Protein AF-A0AAE8VXZ9-F1 (afdb_monomer_lite)

Foldseek 3Di:
DDVVLVVLCVLQVHDSVLLVVLLVVLVVVLVVCCVVPPVVDDPVRSCVVCPVQPNSVLSSSLSSCVVVVNNLLSQLSVLLSVLLVDQQDQDVQQFQEDPVCSPPRLQSSLVSLCVSSVWGTFHDPVPDTPDFTKHKDADDPVDPQKIKIAFGPCQQVADHCLGHLCSSVSSLVSSVWDWDDDPDPHSMIMTGHNVRDPPVPVD

pLDDT: mean 87.82, std 10.98, range [36.72, 97.88]

Radius of gyration: 18.14 Å; chains: 1; bounding box: 52×33×45 Å

Sequence (203 aa):
MTRAIELLAEELDLDPSYIAHAYRISRAAFAADHRRRFPHVSMDAYVRITSANRFAETCVAATAMRLAGRPNDSAVLLNIQRAMTTAPEPLPGAVGALPEDAQHPLVRNAVHILRAAGLPPLQMNGIAVTHYGFQVVPALPELPGCVFVGPDPDADTRTGFAGGRWGCARVLQWAGWLIAPQDVENDVIGAIHPDYVPEVFNR

Structure (mmCIF, N/CA/C/O backbone):
data_AF-A0AAE8VXZ9-F1
#
_entry.id   AF-A0AAE8VXZ9-F1
#
loop_
_atom_site.group_PDB
_atom_site.id
_atom_site.type_symbol
_atom_site.label_atom_id
_atom_site.label_alt_id
_atom_site.label_comp_id
_atom_site.label_asym_id
_atom_site.label_entity_id
_atom_site.label_seq_id
_atom_site.pdbx_PDB_ins_code
_atom_site.Cartn_x
_atom_site.Cartn_y
_atom_site.Cartn_z
_atom_site.occupancy
_atom_site.B_iso_or_equiv
_atom_site.auth_seq_id
_atom_site.auth_comp_id
_atom_site.auth_asym_id
_atom_site.auth_atom_id
_atom_site.pdbx_PDB_model_num
ATOM 1 N N . MET A 1 1 ? 12.108 -17.452 -16.569 1.00 55.38 1 MET A N 1
ATOM 2 C CA . MET A 1 1 ? 11.394 -16.293 -15.993 1.00 55.38 1 MET A CA 1
ATOM 3 C C . MET A 1 1 ? 11.824 -16.197 -14.535 1.00 55.38 1 MET A C 1
ATOM 5 O O . MET A 1 1 ? 12.056 -17.242 -13.945 1.00 55.38 1 MET A O 1
ATOM 9 N N . THR A 1 2 ? 12.108 -15.012 -13.993 1.00 83.44 2 THR A N 1
ATOM 10 C CA . THR A 1 2 ? 12.673 -14.877 -12.633 1.00 83.44 2 THR A CA 1
ATOM 11 C C . THR A 1 2 ? 11.557 -14.988 -11.590 1.00 83.44 2 THR A C 1
ATOM 13 O O . THR A 1 2 ? 10.541 -14.326 -11.764 1.00 83.44 2 THR A O 1
ATOM 16 N N . ARG A 1 3 ? 11.753 -15.728 -10.487 1.00 88.50 3 ARG A N 1
ATOM 17 C CA . ARG A 1 3 ? 10.762 -15.885 -9.394 1.00 88.50 3 ARG A CA 1
ATOM 18 C C . ARG A 1 3 ? 10.174 -14.556 -8.893 1.00 88.50 3 ARG A C 1
ATOM 20 O O . ARG A 1 3 ? 8.998 -14.491 -8.576 1.00 88.50 3 ARG A O 1
ATOM 27 N N . ALA A 1 4 ? 10.965 -13.481 -8.889 1.00 87.12 4 ALA A N 1
ATOM 28 C CA . ALA A 1 4 ? 10.503 -12.141 -8.515 1.00 87.12 4 ALA A CA 1
ATOM 29 C C . ALA A 1 4 ? 9.422 -11.561 -9.453 1.00 87.12 4 ALA A C 1
ATOM 31 O O . ALA A 1 4 ? 8.548 -10.831 -9.003 1.00 87.12 4 ALA A O 1
ATOM 32 N N . ILE A 1 5 ? 9.467 -11.882 -10.753 1.00 92.44 5 ILE A N 1
ATOM 33 C CA . ILE A 1 5 ? 8.442 -11.458 -11.723 1.00 92.44 5 ILE A CA 1
ATOM 34 C C . ILE A 1 5 ? 7.130 -12.187 -11.439 1.00 92.44 5 ILE A C 1
ATOM 36 O O . ILE A 1 5 ? 6.076 -11.568 -11.499 1.00 92.44 5 ILE A O 1
ATOM 40 N N . GLU A 1 6 ? 7.207 -13.483 -11.133 1.00 93.44 6 GLU A N 1
ATOM 41 C CA . GLU A 1 6 ? 6.040 -14.305 -10.797 1.00 93.44 6 GLU A CA 1
ATOM 42 C C . GLU A 1 6 ? 5.392 -13.833 -9.496 1.00 93.44 6 GLU A C 1
ATOM 44 O O . GLU A 1 6 ? 4.198 -13.576 -9.486 1.00 93.44 6 GLU A O 1
ATOM 49 N N . LEU A 1 7 ? 6.183 -13.607 -8.444 1.00 91.50 7 LEU A N 1
ATOM 50 C CA . LEU A 1 7 ? 5.686 -13.094 -7.164 1.00 91.50 7 LEU A CA 1
ATOM 51 C C . LEU A 1 7 ? 4.978 -11.742 -7.310 1.00 91.50 7 LEU A C 1
ATOM 53 O O . LEU A 1 7 ? 3.878 -11.562 -6.799 1.00 91.50 7 LEU A O 1
ATOM 57 N N . LEU A 1 8 ? 5.578 -10.804 -8.048 1.00 92.31 8 LEU A N 1
ATOM 58 C CA . LEU A 1 8 ? 4.969 -9.491 -8.256 1.00 92.31 8 LEU A CA 1
ATOM 59 C C . LEU A 1 8 ? 3.722 -9.566 -9.155 1.00 92.31 8 LEU A C 1
ATOM 61 O O . LEU A 1 8 ? 2.800 -8.770 -9.007 1.00 92.31 8 LEU A O 1
ATOM 65 N N . ALA A 1 9 ? 3.684 -10.511 -10.096 1.00 94.19 9 ALA A N 1
ATOM 66 C CA . ALA A 1 9 ? 2.508 -10.772 -10.921 1.00 94.19 9 ALA A CA 1
ATOM 67 C C . ALA A 1 9 ? 1.354 -11.355 -10.088 1.00 94.19 9 ALA A C 1
ATOM 69 O O . ALA A 1 9 ? 0.222 -10.896 -10.227 1.00 94.19 9 ALA A O 1
ATOM 70 N N . GLU A 1 10 ? 1.656 -12.307 -9.198 1.00 92.75 10 GLU A N 1
ATOM 71 C CA . GLU A 1 10 ? 0.718 -12.895 -8.234 1.00 92.75 10 GLU A CA 1
ATOM 72 C C . GLU A 1 10 ? 0.148 -11.818 -7.292 1.00 92.75 10 GLU A C 1
ATOM 74 O O . GLU A 1 10 ? -1.068 -11.710 -7.151 1.00 92.75 10 GLU A O 1
ATOM 79 N N . GLU A 1 11 ? 0.999 -10.971 -6.702 1.00 90.81 11 GLU A N 1
ATOM 80 C CA . GLU A 1 11 ? 0.582 -9.905 -5.775 1.00 90.81 11 GLU A CA 1
ATOM 81 C C . GLU A 1 11 ? -0.340 -8.864 -6.434 1.00 90.81 11 GLU A C 1
ATOM 83 O O . GLU A 1 11 ? -1.265 -8.343 -5.808 1.00 90.81 11 GLU A O 1
ATOM 88 N N . LEU A 1 12 ? -0.104 -8.561 -7.712 1.00 92.62 12 LEU A N 1
ATOM 89 C CA . LEU A 1 12 ? -0.841 -7.538 -8.456 1.00 92.62 12 LEU A CA 1
ATOM 90 C C . LEU A 1 12 ? -2.033 -8.080 -9.255 1.00 92.62 12 LEU A C 1
ATOM 92 O O . LEU A 1 12 ? -2.790 -7.279 -9.819 1.00 92.62 12 LEU A O 1
ATOM 96 N N . ASP A 1 13 ? -2.204 -9.403 -9.300 1.00 93.00 13 ASP A N 1
ATOM 97 C CA . ASP A 1 13 ? -3.157 -10.096 -10.171 1.00 93.00 13 ASP A CA 1
ATOM 98 C C . ASP A 1 13 ? -2.996 -9.652 -11.637 1.00 93.00 13 ASP A C 1
ATOM 100 O O . ASP A 1 13 ? -3.875 -9.039 -12.252 1.00 93.00 13 ASP A O 1
ATOM 104 N N . LEU A 1 14 ? -1.789 -9.854 -12.171 1.00 95.06 14 LEU A N 1
ATOM 105 C CA . LEU A 1 14 ? -1.408 -9.491 -13.536 1.00 95.06 14 LEU A CA 1
ATOM 106 C C . LEU A 1 14 ? -0.735 -10.660 -14.254 1.00 95.06 14 LEU A C 1
ATOM 108 O O . LEU A 1 14 ? -0.093 -11.506 -13.642 1.00 95.06 14 LEU A O 1
ATOM 112 N N . ASP A 1 15 ? -0.791 -10.651 -15.587 1.00 96.25 15 ASP A N 1
ATOM 113 C CA . ASP A 1 15 ? 0.045 -11.544 -16.387 1.00 96.25 15 ASP A CA 1
ATOM 114 C C . ASP A 1 15 ? 1.543 -11.188 -16.196 1.00 96.25 15 ASP A C 1
ATOM 116 O O . ASP A 1 15 ? 1.921 -10.012 -16.339 1.00 96.25 15 ASP A O 1
ATOM 120 N N . PRO A 1 16 ? 2.429 -12.169 -15.919 1.00 96.75 16 PRO A N 1
ATOM 121 C CA . PRO A 1 16 ? 3.866 -11.944 -15.742 1.00 96.75 16 PRO A CA 1
ATOM 122 C C . PRO A 1 16 ? 4.552 -11.204 -16.900 1.00 96.75 16 PRO A C 1
ATOM 124 O O . PRO A 1 16 ? 5.569 -10.530 -16.700 1.00 96.75 16 PRO A O 1
ATOM 127 N N . SER A 1 17 ? 4.013 -11.286 -18.119 1.00 96.94 17 SER A N 1
ATOM 128 C CA . SER A 1 17 ? 4.525 -10.564 -19.286 1.00 96.94 17 SER A CA 1
ATOM 129 C C . SER A 1 17 ? 4.431 -9.043 -19.128 1.00 96.94 17 SER A C 1
ATOM 131 O O . SER A 1 17 ? 5.355 -8.338 -19.552 1.00 96.94 17 SER A O 1
ATOM 133 N N . TYR A 1 18 ? 3.397 -8.524 -18.452 1.00 97.75 18 TYR A N 1
ATOM 134 C CA . TYR A 1 18 ? 3.280 -7.096 -18.146 1.00 97.75 18 TYR A CA 1
ATOM 135 C C . TYR A 1 18 ? 4.362 -6.648 -17.171 1.00 97.75 18 TYR A C 1
ATOM 137 O O . TYR A 1 18 ? 4.993 -5.614 -17.397 1.00 97.75 18 TYR A O 1
ATOM 145 N N . ILE A 1 19 ? 4.642 -7.454 -16.144 1.00 97.06 19 ILE A N 1
ATOM 146 C CA . ILE A 1 19 ? 5.719 -7.196 -15.182 1.00 97.06 19 ILE A CA 1
ATOM 147 C C . ILE A 1 19 ? 7.081 -7.214 -15.886 1.00 97.06 19 ILE A C 1
ATOM 149 O O . ILE A 1 19 ? 7.879 -6.287 -15.735 1.00 97.06 19 ILE A O 1
ATOM 153 N N . ALA A 1 20 ? 7.343 -8.222 -16.721 1.00 96.06 20 ALA A N 1
ATOM 154 C CA . ALA A 1 20 ? 8.592 -8.333 -17.472 1.00 96.06 20 ALA A CA 1
ATOM 155 C C . ALA A 1 20 ? 8.795 -7.161 -18.450 1.00 96.06 20 ALA A C 1
ATOM 157 O O . ALA A 1 20 ? 9.920 -6.685 -18.649 1.00 96.06 20 ALA A O 1
ATOM 158 N N . HIS A 1 21 ? 7.722 -6.679 -19.081 1.00 96.75 21 HIS A N 1
ATOM 159 C CA . HIS A 1 21 ? 7.780 -5.513 -19.957 1.00 96.75 21 HIS A CA 1
ATOM 160 C C . HIS A 1 21 ? 7.998 -4.221 -19.160 1.00 96.75 21 HIS A C 1
ATOM 162 O O . HIS A 1 21 ? 8.912 -3.458 -19.481 1.00 96.75 21 HIS A O 1
ATOM 168 N N . ALA A 1 22 ? 7.242 -4.016 -18.084 1.00 96.56 22 ALA A N 1
ATOM 169 C CA . ALA A 1 22 ? 7.392 -2.877 -17.189 1.00 96.56 22 ALA A CA 1
ATOM 170 C C . ALA A 1 22 ? 8.803 -2.788 -16.604 1.00 96.56 22 ALA A C 1
ATOM 172 O O . ALA A 1 22 ? 9.411 -1.723 -16.639 1.00 96.56 22 ALA A O 1
ATOM 173 N N . TYR A 1 23 ? 9.376 -3.910 -16.163 1.00 94.88 23 TYR A N 1
ATOM 174 C CA . TYR A 1 23 ? 10.747 -3.961 -15.663 1.00 94.88 23 TYR A CA 1
ATOM 175 C C . TYR A 1 23 ? 11.760 -3.453 -16.696 1.00 94.88 23 TYR A C 1
ATOM 177 O O . TYR A 1 23 ? 12.633 -2.653 -16.361 1.00 94.88 23 TYR A O 1
ATOM 185 N N . ARG A 1 24 ? 11.636 -3.859 -17.968 1.00 94.38 24 ARG A N 1
ATOM 186 C CA . ARG A 1 24 ? 12.522 -3.377 -19.043 1.00 94.38 24 ARG A CA 1
ATOM 187 C C . ARG A 1 24 ? 12.395 -1.868 -19.253 1.00 94.38 24 ARG A C 1
ATOM 189 O O . ARG A 1 24 ? 13.418 -1.196 -19.381 1.00 94.38 24 ARG A O 1
ATOM 196 N N . ILE A 1 25 ? 11.168 -1.346 -19.254 1.00 95.38 25 ILE A N 1
ATOM 197 C CA . ILE A 1 25 ? 10.892 0.090 -19.403 1.00 95.38 25 ILE A CA 1
ATOM 198 C C . ILE A 1 25 ? 11.476 0.868 -18.219 1.00 95.38 25 ILE A C 1
ATOM 200 O O . ILE A 1 25 ? 12.277 1.783 -18.420 1.00 95.38 25 ILE A O 1
ATOM 204 N N . SER A 1 26 ? 11.141 0.474 -16.989 1.00 92.56 26 SER A N 1
ATOM 205 C CA . SER A 1 26 ? 11.604 1.142 -15.771 1.00 92.56 26 SER A CA 1
ATOM 206 C C . SER A 1 26 ? 13.122 1.081 -15.638 1.00 92.56 26 SER A C 1
ATOM 208 O O . SER A 1 26 ? 13.745 2.088 -15.321 1.00 92.56 26 SER A O 1
ATOM 210 N N . ARG A 1 27 ? 13.756 -0.050 -15.973 1.00 91.12 27 ARG A N 1
ATOM 211 C CA . ARG A 1 27 ? 15.221 -0.176 -15.982 1.00 91.12 27 ARG A CA 1
ATOM 212 C C . ARG A 1 27 ? 15.877 0.804 -16.955 1.00 91.12 27 ARG A C 1
ATOM 214 O O . ARG A 1 27 ? 16.879 1.425 -16.603 1.00 91.12 27 ARG A O 1
ATOM 221 N N . ALA A 1 28 ? 15.337 0.954 -18.165 1.00 92.19 28 ALA A N 1
ATOM 222 C CA . ALA A 1 28 ? 15.856 1.914 -19.138 1.00 92.19 28 ALA A CA 1
ATOM 223 C C . ALA A 1 28 ? 15.680 3.364 -18.654 1.00 92.19 28 ALA A C 1
ATOM 225 O O . ALA A 1 28 ? 16.610 4.165 -18.773 1.00 92.19 28 ALA A O 1
ATOM 226 N N . ALA A 1 29 ? 14.527 3.679 -18.055 1.00 90.44 29 ALA A N 1
ATOM 227 C CA . ALA A 1 29 ? 14.244 4.990 -17.478 1.00 90.44 29 ALA A CA 1
ATOM 228 C C . ALA A 1 29 ? 15.186 5.320 -16.308 1.00 90.44 29 ALA A C 1
ATOM 230 O O . ALA A 1 29 ? 15.795 6.388 -16.303 1.00 90.44 29 ALA A O 1
ATOM 231 N N . PHE A 1 30 ? 15.393 4.386 -15.377 1.00 90.00 30 PHE A N 1
ATOM 232 C CA . PHE A 1 30 ? 16.334 4.535 -14.265 1.00 90.00 30 PHE A CA 1
ATOM 233 C C . PHE A 1 30 ? 17.774 4.719 -14.744 1.00 90.00 30 PHE A C 1
ATOM 235 O O . PHE A 1 30 ? 18.476 5.603 -14.262 1.00 90.00 30 PHE A O 1
ATOM 242 N N . ALA A 1 31 ? 18.209 3.961 -15.754 1.00 88.69 31 ALA A N 1
ATOM 243 C CA . ALA A 1 31 ? 19.539 4.133 -16.331 1.00 88.69 31 ALA A CA 1
ATOM 244 C C . ALA A 1 31 ? 19.723 5.494 -17.029 1.00 88.69 31 ALA A C 1
ATOM 246 O O . ALA A 1 31 ? 20.847 5.991 -17.124 1.00 88.69 31 ALA A O 1
ATOM 247 N N . ALA A 1 32 ? 18.653 6.082 -17.570 1.00 90.62 32 ALA A N 1
ATOM 248 C CA . ALA A 1 32 ? 18.683 7.419 -18.156 1.00 90.62 32 ALA A CA 1
ATOM 249 C C . ALA A 1 32 ? 18.673 8.519 -17.078 1.00 90.62 32 ALA A C 1
ATOM 251 O O . ALA A 1 32 ? 19.453 9.466 -17.174 1.00 90.62 32 ALA A O 1
ATOM 252 N N . ASP A 1 33 ? 17.842 8.378 -16.040 1.00 88.81 33 ASP A N 1
ATOM 253 C CA . ASP A 1 33 ? 17.779 9.306 -14.902 1.00 88.81 33 ASP A CA 1
ATOM 254 C C . ASP A 1 33 ? 19.109 9.350 -14.141 1.00 88.81 33 ASP A C 1
ATOM 256 O O . ASP A 1 33 ? 19.657 10.432 -13.924 1.00 88.81 33 ASP A O 1
ATOM 260 N N . HIS A 1 34 ? 19.689 8.180 -13.854 1.00 91.06 34 HIS A N 1
ATOM 261 C CA . HIS A 1 34 ? 21.014 8.039 -13.251 1.00 91.06 34 HIS A CA 1
ATOM 262 C C . HIS A 1 34 ? 22.081 8.818 -14.026 1.00 91.06 34 HIS A C 1
ATOM 264 O O . HIS A 1 34 ? 22.732 9.699 -13.465 1.00 91.06 34 HIS A O 1
ATOM 270 N N . ARG A 1 35 ? 22.197 8.573 -15.339 1.00 90.44 35 ARG A N 1
ATOM 271 C CA . ARG A 1 35 ? 23.167 9.263 -16.206 1.00 90.44 35 ARG A CA 1
ATOM 272 C C . ARG A 1 35 ? 22.966 10.776 -16.244 1.00 90.44 35 ARG A C 1
ATOM 274 O O . ARG A 1 35 ? 23.939 11.512 -16.376 1.00 90.44 35 ARG A O 1
ATOM 281 N N . ARG A 1 36 ? 21.721 11.246 -16.145 1.00 92.06 36 ARG A N 1
ATOM 282 C CA . ARG A 1 36 ? 21.384 12.672 -16.236 1.00 92.06 36 ARG A CA 1
ATOM 283 C C . ARG A 1 36 ? 21.576 13.420 -14.917 1.00 92.06 36 ARG A C 1
ATOM 285 O O . ARG A 1 36 ? 21.987 14.575 -14.945 1.00 92.06 36 ARG A O 1
ATOM 292 N N . ARG A 1 37 ? 21.217 12.815 -13.783 1.00 89.62 37 ARG A N 1
ATOM 293 C CA . ARG A 1 37 ? 21.085 13.517 -12.491 1.00 89.62 37 ARG A CA 1
ATOM 294 C C . ARG A 1 37 ? 22.088 13.065 -11.442 1.00 89.62 37 ARG A C 1
ATOM 296 O O . ARG A 1 37 ? 22.455 13.859 -10.583 1.00 89.62 37 ARG A O 1
ATOM 303 N N . PHE A 1 38 ? 22.554 11.824 -11.529 1.00 89.50 38 PHE A N 1
ATOM 304 C CA . PHE A 1 38 ? 23.460 11.221 -10.554 1.00 89.50 38 PHE A CA 1
ATOM 305 C C . PHE A 1 38 ? 24.676 10.553 -11.222 1.00 89.50 38 PHE A C 1
ATOM 307 O O . PHE A 1 38 ? 25.045 9.448 -10.823 1.00 89.50 38 PHE A O 1
ATOM 314 N N . PRO A 1 39 ? 25.348 11.196 -12.207 1.00 89.69 39 PRO A N 1
ATOM 315 C CA . PRO A 1 39 ? 26.428 10.555 -12.965 1.00 89.69 39 PRO A CA 1
ATOM 316 C C . PRO A 1 39 ? 27.644 10.182 -12.103 1.00 89.69 39 PRO A C 1
ATOM 318 O O . PRO A 1 39 ? 28.456 9.358 -12.507 1.00 89.69 39 PRO A O 1
ATOM 321 N N . HIS A 1 40 ? 27.770 10.792 -10.923 1.00 90.62 40 HIS A N 1
ATOM 322 C CA . HIS A 1 40 ? 28.842 10.562 -9.956 1.00 90.62 40 HIS A CA 1
ATOM 323 C C . HIS A 1 40 ? 28.572 9.380 -9.008 1.00 90.62 40 HIS A C 1
ATOM 325 O O . HIS A 1 40 ? 29.477 8.939 -8.306 1.00 90.62 40 HIS A O 1
ATOM 331 N N . VAL A 1 41 ? 27.337 8.873 -8.959 1.00 89.94 41 VAL A N 1
ATOM 332 C CA . VAL A 1 41 ? 26.951 7.723 -8.130 1.00 89.94 41 VAL A CA 1
ATOM 333 C C . VAL A 1 41 ? 27.137 6.449 -8.956 1.00 89.94 41 VAL A C 1
ATOM 335 O O . VAL A 1 41 ? 26.880 6.459 -10.155 1.00 89.94 41 VAL A O 1
ATOM 338 N N . SER A 1 42 ? 27.578 5.333 -8.370 1.00 89.44 42 SER A N 1
ATOM 339 C CA . SER A 1 42 ? 27.593 4.057 -9.106 1.00 89.44 42 SER A CA 1
ATOM 340 C C . SER A 1 42 ? 26.167 3.550 -9.345 1.00 89.44 42 SER A C 1
ATOM 342 O O . SER A 1 42 ? 25.260 3.852 -8.570 1.00 89.44 42 SER A O 1
ATOM 344 N N . MET A 1 43 ? 25.949 2.740 -10.385 1.00 83.94 43 MET A N 1
ATOM 345 C CA . MET A 1 43 ? 24.617 2.169 -10.636 1.00 83.94 43 MET A CA 1
ATOM 346 C C . MET A 1 43 ? 24.111 1.362 -9.428 1.00 83.94 43 MET A C 1
ATOM 348 O O . MET A 1 43 ? 22.955 1.495 -9.049 1.00 83.94 43 MET A O 1
ATOM 352 N N . ASP A 1 44 ? 24.984 0.609 -8.754 1.00 84.44 44 ASP A N 1
ATOM 353 C CA . ASP A 1 44 ? 24.609 -0.181 -7.573 1.00 84.44 44 ASP A CA 1
ATOM 354 C C . ASP A 1 44 ? 24.224 0.687 -6.368 1.00 84.44 44 ASP A C 1
ATOM 356 O O . ASP A 1 44 ? 23.362 0.321 -5.569 1.00 84.44 44 ASP A O 1
ATOM 360 N N . ALA A 1 45 ? 24.873 1.840 -6.193 1.00 84.12 45 ALA A N 1
ATOM 361 C CA . ALA A 1 45 ? 24.489 2.798 -5.160 1.00 84.12 45 ALA A CA 1
ATOM 362 C C . ALA A 1 45 ? 23.159 3.482 -5.514 1.00 84.12 45 ALA A C 1
ATOM 364 O O . ALA A 1 45 ? 22.291 3.607 -4.654 1.00 84.12 45 ALA A O 1
ATOM 365 N N . TYR A 1 46 ? 22.954 3.837 -6.783 1.00 85.31 46 TYR A N 1
ATOM 366 C CA . TYR A 1 46 ? 21.700 4.414 -7.265 1.00 85.31 46 TYR A CA 1
ATOM 367 C C . TYR A 1 46 ? 20.521 3.441 -7.126 1.00 85.31 46 TYR A C 1
ATOM 369 O O . TYR A 1 46 ? 19.459 3.828 -6.641 1.00 85.31 46 TYR A O 1
ATOM 377 N N . VAL A 1 47 ? 20.708 2.164 -7.474 1.00 82.00 47 VAL A N 1
ATOM 378 C CA . VAL A 1 47 ? 19.695 1.116 -7.278 1.00 82.00 47 VAL A CA 1
ATOM 379 C C . VAL A 1 47 ? 19.382 0.944 -5.796 1.00 82.00 47 VAL A C 1
ATOM 381 O O . VAL A 1 47 ? 18.217 0.905 -5.437 1.00 82.00 47 VAL A O 1
ATOM 384 N N . ARG A 1 48 ? 20.378 0.924 -4.902 1.00 82.31 48 ARG A N 1
ATOM 385 C CA . ARG A 1 48 ? 20.108 0.845 -3.454 1.00 82.31 48 ARG A CA 1
ATOM 386 C C . ARG A 1 48 ? 19.289 2.027 -2.937 1.00 82.31 48 ARG A C 1
ATOM 388 O O . ARG A 1 48 ? 18.349 1.818 -2.180 1.00 82.31 48 ARG A O 1
ATOM 395 N N . ILE A 1 49 ? 19.608 3.244 -3.376 1.00 81.06 49 ILE A N 1
ATOM 396 C CA . ILE A 1 49 ? 18.863 4.454 -2.998 1.00 81.06 49 ILE A CA 1
ATOM 397 C C . ILE A 1 49 ? 17.432 4.410 -3.546 1.00 81.06 49 ILE A C 1
ATOM 399 O O . ILE A 1 49 ? 16.490 4.729 -2.832 1.00 81.06 49 ILE A O 1
ATOM 403 N N . THR A 1 50 ? 17.254 4.002 -4.803 1.00 79.94 50 THR A N 1
ATOM 404 C CA . THR A 1 50 ? 15.930 3.944 -5.447 1.00 79.94 50 THR A CA 1
ATOM 405 C C . THR A 1 50 ? 15.102 2.733 -5.026 1.00 79.94 50 THR A C 1
ATOM 407 O O . THR A 1 50 ? 13.884 2.765 -5.149 1.00 79.94 50 THR A O 1
ATOM 410 N N . SER A 1 51 ? 15.719 1.683 -4.492 1.00 77.69 51 SER A N 1
ATOM 411 C CA . SER A 1 51 ? 15.021 0.558 -3.864 1.00 77.69 51 SER A CA 1
ATOM 412 C C . SER A 1 51 ? 14.637 0.833 -2.408 1.00 77.69 51 SER A C 1
ATOM 414 O O . SER A 1 51 ? 13.835 0.085 -1.850 1.00 77.69 51 SER A O 1
ATOM 416 N N . ALA A 1 52 ? 15.158 1.901 -1.789 1.00 75.75 52 ALA A N 1
ATOM 417 C CA . ALA A 1 52 ? 14.715 2.316 -0.463 1.00 75.75 52 ALA A CA 1
ATOM 418 C C . ALA A 1 52 ? 13.207 2.608 -0.482 1.00 75.75 52 ALA A C 1
ATOM 420 O O . ALA A 1 52 ? 12.684 3.206 -1.428 1.00 75.75 52 ALA A O 1
ATOM 421 N N . ASN A 1 53 ? 12.502 2.160 0.559 1.00 74.75 53 ASN A N 1
ATOM 422 C CA . ASN A 1 53 ? 11.049 2.297 0.686 1.00 74.75 53 ASN A CA 1
ATOM 423 C C . ASN A 1 53 ? 10.268 1.751 -0.522 1.00 74.75 53 ASN A C 1
ATOM 425 O O . ASN A 1 53 ? 9.209 2.283 -0.835 1.00 74.75 53 ASN A O 1
ATOM 429 N N . ARG A 1 54 ? 10.794 0.733 -1.223 1.00 85.69 54 ARG A N 1
ATOM 430 C CA . ARG A 1 54 ? 10.135 0.056 -2.358 1.00 85.69 54 ARG A CA 1
ATOM 431 C C . ARG A 1 54 ? 9.868 0.942 -3.586 1.00 85.69 54 ARG A C 1
ATOM 433 O O . ARG A 1 54 ? 9.100 0.560 -4.465 1.00 85.69 54 ARG A O 1
ATOM 440 N N . PHE A 1 55 ? 10.532 2.093 -3.729 1.00 89.25 55 PHE A N 1
ATOM 441 C CA . PHE A 1 55 ? 10.237 3.025 -4.828 1.00 89.25 55 PHE A CA 1
ATOM 442 C C . PHE A 1 55 ? 10.457 2.416 -6.227 1.00 89.25 55 PHE A C 1
ATOM 444 O O . PHE A 1 55 ? 9.588 2.527 -7.095 1.00 89.25 55 PHE A O 1
ATOM 451 N N . ALA A 1 56 ? 11.578 1.723 -6.450 1.00 89.44 56 ALA A N 1
ATOM 452 C CA . ALA A 1 56 ? 11.862 1.059 -7.722 1.00 89.44 56 ALA A CA 1
ATOM 453 C C . ALA A 1 56 ? 10.813 -0.011 -8.074 1.00 89.44 56 ALA A C 1
ATOM 455 O O . ALA A 1 56 ? 10.377 -0.096 -9.226 1.00 89.44 56 ALA A O 1
ATOM 456 N N . GLU A 1 57 ? 10.383 -0.786 -7.079 1.00 92.06 57 GLU A N 1
ATOM 457 C CA . GLU A 1 57 ? 9.332 -1.796 -7.205 1.00 92.06 57 GLU A CA 1
ATOM 458 C C . GLU A 1 57 ? 7.986 -1.152 -7.560 1.00 92.06 57 GLU A C 1
ATOM 460 O O . GLU A 1 57 ? 7.371 -1.534 -8.557 1.00 92.06 57 GLU A O 1
ATOM 465 N N . THR A 1 58 ? 7.594 -0.085 -6.853 1.00 94.75 58 THR A N 1
ATOM 466 C CA . THR A 1 58 ? 6.397 0.706 -7.170 1.00 94.75 58 THR A CA 1
ATOM 467 C C . THR A 1 58 ? 6.423 1.235 -8.600 1.00 94.75 58 THR A C 1
ATOM 469 O O . THR A 1 58 ? 5.408 1.178 -9.295 1.00 94.75 58 THR A O 1
ATOM 472 N N . CYS A 1 59 ? 7.560 1.726 -9.100 1.00 94.31 59 CYS A N 1
ATOM 473 C CA . CYS A 1 59 ? 7.654 2.189 -10.485 1.00 94.31 59 CYS A CA 1
ATOM 474 C C . CYS A 1 59 ? 7.423 1.065 -11.505 1.00 94.31 59 CYS A C 1
ATOM 476 O O . CYS A 1 59 ? 6.792 1.302 -12.540 1.00 94.31 59 CYS A O 1
ATOM 478 N N . VAL A 1 60 ? 7.932 -0.142 -11.244 1.00 96.25 60 VAL A N 1
ATOM 479 C CA . VAL A 1 60 ? 7.678 -1.320 -12.090 1.00 96.25 60 VAL A CA 1
ATOM 480 C C . VAL A 1 60 ? 6.201 -1.702 -12.026 1.00 96.25 60 VAL A C 1
ATOM 482 O O . VAL A 1 60 ? 5.557 -1.786 -13.070 1.00 96.25 60 VAL A O 1
ATOM 485 N N . ALA A 1 61 ? 5.640 -1.843 -10.829 1.00 96.69 61 ALA A N 1
ATOM 486 C CA . ALA A 1 61 ? 4.247 -2.224 -10.615 1.00 96.69 61 ALA A CA 1
ATOM 487 C C . ALA A 1 61 ? 3.255 -1.229 -11.235 1.00 96.69 61 ALA A C 1
ATOM 489 O O . ALA A 1 61 ? 2.367 -1.613 -11.995 1.00 96.69 61 ALA A O 1
ATOM 490 N N . ALA A 1 62 ? 3.453 0.071 -11.005 1.00 97.06 62 ALA A N 1
ATOM 491 C CA . ALA A 1 62 ? 2.624 1.122 -11.585 1.00 97.06 62 ALA A CA 1
ATOM 492 C C . ALA A 1 62 ? 2.706 1.129 -13.121 1.00 97.06 62 ALA A C 1
ATOM 494 O O . ALA A 1 62 ? 1.700 1.336 -13.801 1.00 97.06 62 ALA A O 1
ATOM 495 N N . THR A 1 63 ? 3.887 0.868 -13.688 1.00 97.75 63 THR A N 1
ATOM 496 C CA . THR A 1 63 ? 4.047 0.751 -15.143 1.00 97.75 63 THR A CA 1
ATOM 497 C C . THR A 1 63 ? 3.334 -0.491 -15.677 1.00 97.75 63 THR A C 1
ATOM 499 O O . THR A 1 63 ? 2.642 -0.394 -16.688 1.00 97.75 63 THR A O 1
ATOM 502 N N . ALA A 1 64 ? 3.425 -1.629 -14.986 1.00 97.88 64 ALA A N 1
ATOM 503 C CA . ALA A 1 64 ? 2.734 -2.857 -15.372 1.00 97.88 64 ALA A CA 1
ATOM 504 C C . ALA A 1 64 ? 1.209 -2.701 -15.338 1.00 97.88 64 ALA A C 1
ATOM 506 O O . ALA A 1 64 ? 0.546 -3.051 -16.309 1.00 97.88 64 ALA A O 1
ATOM 507 N N . MET A 1 65 ? 0.666 -2.080 -14.287 1.00 97.56 65 MET A N 1
ATOM 508 C CA . MET A 1 65 ? -0.760 -1.752 -14.183 1.00 97.56 65 MET A CA 1
ATOM 509 C C . MET A 1 65 ? -1.240 -0.908 -15.368 1.00 97.56 65 MET A C 1
ATOM 511 O O . MET A 1 65 ? -2.281 -1.195 -15.953 1.00 97.56 65 MET A O 1
ATOM 515 N N . ARG A 1 66 ? -0.465 0.100 -15.793 1.00 97.69 66 ARG A N 1
ATOM 516 C CA . ARG A 1 66 ? -0.799 0.893 -16.991 1.00 97.69 66 ARG A CA 1
ATOM 517 C C . ARG A 1 66 ? -0.785 0.059 -18.266 1.00 97.69 66 ARG A C 1
ATOM 519 O O . ARG A 1 66 ? -1.700 0.199 -19.071 1.00 97.69 66 ARG A O 1
ATOM 526 N N . LEU A 1 67 ? 0.221 -0.799 -18.447 1.00 97.69 67 LEU A N 1
ATOM 527 C CA . LEU A 1 67 ? 0.307 -1.691 -19.610 1.00 97.69 67 LEU A CA 1
ATOM 528 C C . LEU A 1 67 ? -0.863 -2.684 -19.664 1.00 97.69 67 LEU A C 1
ATOM 530 O O . LEU A 1 67 ? -1.323 -3.014 -20.753 1.00 97.69 67 LEU A O 1
ATOM 534 N N . ALA A 1 68 ? -1.362 -3.108 -18.504 1.00 97.06 68 ALA A N 1
ATOM 535 C CA . ALA A 1 68 ? -2.528 -3.974 -18.363 1.00 97.06 68 ALA A CA 1
ATOM 536 C C . ALA A 1 68 ? -3.877 -3.228 -18.454 1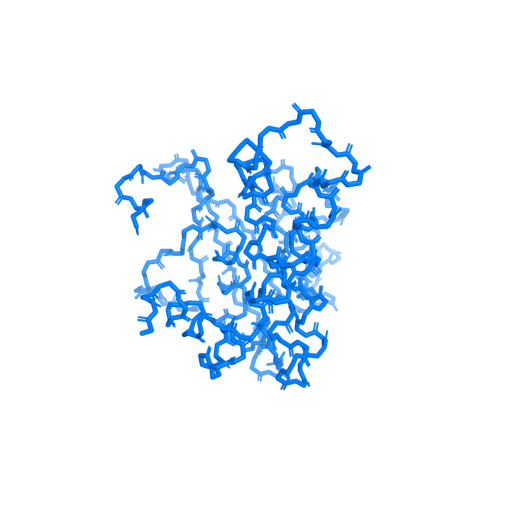.00 97.06 68 ALA A C 1
ATOM 538 O O . ALA A 1 68 ? -4.925 -3.826 -18.232 1.00 97.06 68 ALA A O 1
ATOM 539 N N . GLY A 1 69 ? -3.883 -1.921 -18.747 1.00 96.94 69 GLY A N 1
ATOM 540 C CA . GLY A 1 69 ? -5.118 -1.137 -18.860 1.00 96.94 69 GLY A CA 1
ATOM 541 C C . GLY A 1 69 ? -5.762 -0.750 -17.523 1.00 96.94 69 GLY A C 1
ATOM 542 O O . GLY A 1 69 ? -6.929 -0.371 -17.502 1.00 96.94 69 GLY A O 1
ATOM 543 N N . ARG A 1 70 ? -5.011 -0.789 -16.412 1.00 96.75 70 ARG A N 1
ATOM 544 C CA . ARG A 1 70 ? -5.443 -0.426 -15.046 1.00 96.75 70 ARG A CA 1
ATOM 545 C C . ARG A 1 70 ? -4.778 0.882 -14.558 1.00 96.75 70 ARG A C 1
ATOM 547 O O . ARG A 1 70 ? -4.029 0.879 -13.578 1.00 96.75 70 ARG A O 1
ATOM 554 N N . PRO A 1 71 ? -5.000 2.041 -15.215 1.00 96.50 71 PRO A N 1
ATOM 555 C CA . PRO A 1 71 ? -4.317 3.292 -14.867 1.00 96.50 71 PRO A CA 1
ATOM 556 C C . PRO A 1 71 ? -4.703 3.844 -13.486 1.00 96.50 71 PRO A C 1
ATOM 558 O O . PRO A 1 71 ? -3.876 4.493 -12.847 1.00 96.50 71 PRO A O 1
ATOM 561 N N . ASN A 1 72 ? -5.919 3.564 -13.008 1.00 96.31 72 ASN A N 1
ATOM 562 C CA . ASN A 1 72 ? -6.362 3.980 -11.675 1.00 96.31 72 ASN A CA 1
ATOM 563 C C . ASN A 1 72 ? -5.590 3.235 -10.579 1.00 96.31 72 ASN A C 1
ATOM 565 O O . ASN A 1 72 ? -5.069 3.870 -9.666 1.00 96.31 72 ASN A O 1
ATOM 569 N N . ASP A 1 73 ? -5.410 1.920 -10.725 1.00 96.81 73 ASP A N 1
ATOM 570 C CA . ASP A 1 73 ? -4.598 1.128 -9.793 1.00 96.81 73 ASP A CA 1
ATOM 571 C C . ASP A 1 73 ? -3.134 1.574 -9.816 1.00 96.81 73 ASP A C 1
ATOM 573 O O . ASP A 1 73 ? -2.500 1.705 -8.773 1.00 96.81 73 ASP A O 1
ATOM 577 N N . SER A 1 74 ? -2.607 1.933 -10.991 1.00 97.12 74 SER A N 1
ATOM 578 C CA . SER A 1 74 ? -1.288 2.566 -11.082 1.00 97.12 74 SER A CA 1
ATOM 579 C C . SER A 1 74 ? -1.181 3.850 -10.250 1.00 97.12 74 SER A C 1
ATOM 581 O O . SER A 1 74 ? -0.130 4.085 -9.650 1.00 97.12 74 SER A O 1
ATOM 583 N N . ALA A 1 75 ? -2.216 4.694 -10.228 1.00 97.00 75 ALA A N 1
ATOM 584 C CA . ALA A 1 75 ? -2.224 5.908 -9.415 1.00 97.00 75 ALA A CA 1
ATOM 585 C C . ALA A 1 75 ? -2.296 5.583 -7.914 1.00 97.00 75 ALA A C 1
ATOM 587 O O . ALA A 1 75 ? -1.575 6.198 -7.131 1.00 97.00 75 ALA A O 1
ATOM 588 N N . VAL A 1 76 ? -3.087 4.575 -7.532 1.00 96.88 76 VAL A N 1
ATOM 589 C CA . VAL A 1 76 ? -3.182 4.074 -6.151 1.00 96.88 76 VAL A CA 1
ATOM 590 C C . VAL A 1 76 ? -1.811 3.641 -5.625 1.00 96.88 76 VAL A C 1
ATOM 592 O O . VAL A 1 76 ? -1.391 4.128 -4.577 1.00 96.88 76 VAL A O 1
ATOM 595 N N . LEU A 1 77 ? -1.060 2.823 -6.374 1.00 96.25 77 LEU A N 1
ATOM 596 C CA . LEU A 1 77 ? 0.278 2.372 -5.953 1.00 96.25 77 LEU A CA 1
ATOM 597 C C . LEU A 1 77 ? 1.251 3.544 -5.735 1.00 96.25 77 LEU A C 1
ATOM 599 O O . LEU A 1 77 ? 2.017 3.559 -4.771 1.00 96.25 77 LEU A O 1
ATOM 603 N N . LEU A 1 78 ? 1.200 4.563 -6.600 1.00 96.31 78 LEU A N 1
ATOM 604 C CA . LEU A 1 78 ? 2.032 5.764 -6.465 1.00 96.31 78 LEU A CA 1
ATOM 605 C C . LEU A 1 78 ? 1.625 6.633 -5.266 1.00 96.31 78 LEU A C 1
ATOM 607 O O . LEU A 1 78 ? 2.491 7.244 -4.635 1.00 96.31 78 LEU A O 1
ATOM 611 N N . ASN A 1 79 ? 0.333 6.694 -4.941 1.00 96.94 79 ASN A N 1
ATOM 612 C CA . ASN A 1 79 ? -0.152 7.415 -3.767 1.00 96.94 79 ASN A CA 1
ATOM 613 C C . ASN A 1 79 ? 0.271 6.719 -2.471 1.00 96.94 79 ASN A C 1
ATOM 615 O O . ASN A 1 79 ? 0.737 7.400 -1.559 1.00 96.94 79 ASN A O 1
ATOM 619 N N . ILE A 1 80 ? 0.186 5.385 -2.413 1.00 96.19 80 ILE A N 1
ATOM 620 C CA . ILE A 1 80 ? 0.678 4.591 -1.276 1.00 96.19 80 ILE A CA 1
ATOM 621 C C . ILE A 1 80 ? 2.176 4.839 -1.076 1.00 96.19 80 ILE A C 1
ATOM 623 O O . ILE A 1 80 ? 2.599 5.215 0.014 1.00 96.19 80 ILE A O 1
ATOM 627 N N . GLN A 1 81 ? 2.971 4.742 -2.145 1.00 94.81 81 GLN A N 1
ATOM 628 C CA . GLN A 1 81 ? 4.409 5.015 -2.095 1.00 94.81 81 GLN A CA 1
ATOM 629 C C . GLN A 1 81 ? 4.728 6.416 -1.569 1.00 94.81 81 GLN A C 1
ATOM 631 O O . GLN A 1 81 ? 5.670 6.594 -0.797 1.00 94.81 81 GLN A O 1
ATOM 636 N N . ARG A 1 82 ? 3.959 7.428 -1.989 1.00 94.19 82 ARG A N 1
ATOM 637 C CA . ARG A 1 82 ? 4.113 8.785 -1.464 1.00 94.19 82 ARG A CA 1
ATOM 638 C C . ARG A 1 82 ? 3.799 8.811 0.029 1.00 94.19 82 ARG A C 1
ATOM 640 O O . ARG A 1 82 ? 4.625 9.314 0.785 1.00 94.19 82 ARG A O 1
ATOM 647 N N . ALA A 1 83 ? 2.677 8.222 0.441 1.00 93.88 83 ALA A N 1
ATOM 648 C CA . ALA A 1 83 ? 2.247 8.172 1.834 1.00 93.88 83 ALA A CA 1
ATOM 649 C C . ALA A 1 83 ? 3.310 7.553 2.752 1.00 93.88 83 ALA A C 1
ATOM 651 O O . ALA A 1 83 ? 3.643 8.164 3.762 1.00 93.88 83 ALA A O 1
ATOM 652 N N . MET A 1 84 ? 3.931 6.439 2.342 1.00 91.50 84 MET A N 1
ATOM 653 C CA . MET A 1 84 ? 5.017 5.767 3.078 1.00 91.50 84 MET A CA 1
ATOM 654 C C . MET A 1 84 ? 6.236 6.662 3.347 1.00 91.50 84 MET A C 1
ATOM 656 O O . MET A 1 84 ? 6.980 6.436 4.293 1.00 91.50 84 MET A O 1
ATOM 660 N N . THR A 1 85 ? 6.472 7.662 2.495 1.00 88.50 85 THR A N 1
ATOM 661 C CA . THR A 1 85 ? 7.646 8.553 2.576 1.00 88.50 85 THR A CA 1
ATOM 662 C C . THR A 1 85 ? 7.335 9.924 3.173 1.00 88.50 85 THR A C 1
ATOM 664 O O . THR A 1 85 ? 8.222 10.768 3.289 1.00 88.50 85 THR A O 1
ATOM 667 N N . THR A 1 86 ? 6.078 10.167 3.545 1.00 88.94 86 THR A N 1
ATOM 668 C CA . THR A 1 86 ? 5.605 11.446 4.087 1.00 88.94 86 THR A CA 1
ATOM 669 C C . THR A 1 86 ? 5.130 11.276 5.519 1.00 88.94 86 THR A C 1
ATOM 671 O O . THR A 1 86 ? 4.552 10.250 5.862 1.00 88.94 86 THR A O 1
ATOM 674 N N . ALA A 1 87 ? 5.341 12.293 6.354 1.00 86.25 87 ALA A N 1
ATOM 675 C CA . ALA A 1 87 ? 4.823 12.275 7.716 1.00 86.25 87 ALA A CA 1
ATOM 676 C C . ALA A 1 87 ? 3.279 12.221 7.700 1.00 86.25 87 ALA A C 1
ATOM 678 O O . ALA A 1 87 ? 2.669 13.020 6.983 1.00 86.25 87 ALA A O 1
ATOM 679 N N . PRO A 1 88 ? 2.641 11.334 8.488 1.00 86.19 88 PRO A N 1
ATOM 680 C CA . PRO A 1 88 ? 1.188 11.284 8.591 1.00 86.19 88 PRO A CA 1
ATOM 681 C C . PRO A 1 88 ? 0.626 12.609 9.101 1.00 86.19 88 PRO A C 1
ATOM 683 O O . PRO A 1 88 ? 1.111 13.158 10.096 1.00 86.19 88 PRO A O 1
ATOM 686 N N . GLU A 1 89 ? -0.437 13.105 8.481 1.00 80.75 89 GLU A N 1
ATOM 687 C CA . GLU A 1 89 ? -1.148 14.278 8.990 1.00 80.75 89 GLU A CA 1
ATOM 688 C C . GLU A 1 89 ? -1.856 13.954 10.325 1.00 80.75 89 GLU A C 1
ATOM 690 O O . GLU A 1 89 ? -2.105 12.783 10.645 1.00 80.75 89 GLU A O 1
ATOM 695 N N . PRO A 1 90 ? -2.145 14.956 11.174 1.00 81.44 90 PRO A N 1
ATOM 696 C CA . PRO A 1 90 ? -3.065 14.769 12.292 1.00 81.44 90 PRO A CA 1
ATOM 697 C C . PRO A 1 90 ? -4.429 14.283 11.784 1.00 81.44 90 PRO A C 1
ATOM 699 O O . PRO A 1 90 ? -4.851 14.680 10.702 1.00 81.44 90 PRO A O 1
ATOM 702 N N . LEU A 1 91 ? -5.133 13.455 12.561 1.00 82.19 91 LEU A N 1
ATOM 703 C CA . LEU A 1 91 ? -6.479 12.986 12.217 1.00 82.19 91 LEU A CA 1
ATOM 704 C C . LEU A 1 91 ? -7.529 13.958 12.787 1.00 82.19 91 LEU A C 1
ATOM 706 O O . LEU A 1 91 ? -7.872 13.846 13.968 1.00 82.19 91 LEU A O 1
ATOM 710 N N . PRO A 1 92 ? -8.040 14.936 12.008 1.00 74.75 92 PRO A N 1
ATOM 711 C CA . PRO A 1 92 ? -9.068 15.846 12.500 1.00 74.75 92 PRO A CA 1
ATOM 712 C C . PRO A 1 92 ? -10.319 15.046 12.864 1.00 74.75 92 PRO A C 1
ATOM 714 O O . PRO A 1 92 ? -10.804 14.262 12.056 1.00 74.75 92 PRO A O 1
ATOM 717 N N . GLY A 1 93 ? -10.821 15.213 14.090 1.00 73.38 93 GLY A N 1
ATOM 718 C CA . GLY A 1 93 ? -12.019 14.506 14.556 1.00 73.38 93 GLY A CA 1
ATOM 719 C C . GLY A 1 93 ? -11.879 12.981 14.619 1.00 73.38 93 GLY A C 1
ATOM 720 O O . GLY A 1 93 ? -12.891 12.297 14.531 1.00 73.38 93 GLY A O 1
ATOM 721 N N . ALA A 1 94 ? -10.651 12.455 14.737 1.00 78.12 94 ALA A N 1
ATOM 722 C CA . ALA A 1 94 ? -10.370 11.018 14.820 1.00 78.12 94 ALA A CA 1
ATOM 723 C C . ALA A 1 94 ? -10.860 10.194 13.615 1.00 78.12 94 ALA A C 1
ATOM 725 O O . ALA A 1 94 ? -11.174 9.017 13.736 1.00 78.12 94 ALA A O 1
ATOM 726 N N . VAL A 1 95 ? -10.911 10.803 12.428 1.00 87.44 95 VAL A N 1
ATOM 727 C CA . VAL A 1 95 ? -11.319 10.125 11.190 1.00 87.44 95 VAL A CA 1
ATOM 728 C C . VAL A 1 95 ? -10.501 8.847 10.963 1.00 87.44 95 VAL A C 1
ATOM 730 O O . VAL A 1 95 ? -9.276 8.902 10.849 1.00 87.44 95 VAL A O 1
ATOM 733 N N . GLY A 1 96 ? -11.191 7.707 10.861 1.00 89.94 96 GLY A N 1
ATOM 734 C CA . GLY A 1 96 ? -10.590 6.386 10.664 1.00 89.94 96 GLY A CA 1
ATOM 735 C C . GLY A 1 96 ? -9.943 5.781 11.911 1.00 89.94 96 GLY A C 1
ATOM 736 O O . GLY A 1 96 ? -9.251 4.779 11.778 1.00 89.94 96 GLY A O 1
ATOM 737 N N . ALA A 1 97 ? -10.149 6.361 13.094 1.00 91.56 97 ALA A N 1
ATOM 738 C CA . ALA A 1 97 ? -9.627 5.890 14.375 1.00 91.56 97 ALA A CA 1
ATOM 739 C C . ALA A 1 97 ? -10.661 6.092 15.498 1.00 91.56 97 ALA A C 1
ATOM 741 O O . ALA A 1 97 ? -11.733 6.659 15.283 1.00 91.56 97 ALA A O 1
ATOM 742 N N . LEU A 1 98 ? -10.350 5.630 16.709 1.00 88.44 98 LEU A N 1
ATOM 743 C CA . LEU A 1 98 ? -11.052 6.081 17.913 1.00 88.44 98 LEU A CA 1
ATOM 744 C C . LEU A 1 98 ? -10.478 7.430 18.395 1.00 88.44 98 LEU A C 1
ATOM 746 O O . LEU A 1 98 ? -9.299 7.709 18.146 1.00 88.44 98 LEU A O 1
ATOM 750 N N . PRO A 1 99 ? -11.270 8.287 19.073 1.00 86.69 99 PRO A N 1
ATOM 751 C CA . PRO A 1 99 ? -10.798 9.569 19.605 1.00 86.69 99 PRO A CA 1
ATOM 752 C C . PRO A 1 99 ? -9.530 9.480 20.461 1.00 86.69 99 PRO A C 1
ATOM 754 O O . PRO A 1 99 ? -8.614 10.285 20.286 1.00 86.69 99 PRO A O 1
ATOM 757 N N . GLU A 1 100 ? -9.460 8.491 21.344 1.00 88.06 100 GLU A N 1
ATOM 758 C CA . GLU A 1 100 ? -8.325 8.193 22.220 1.00 88.06 100 GLU A CA 1
ATOM 759 C C . GLU A 1 100 ? -7.072 7.743 21.451 1.00 88.06 100 GLU A C 1
ATOM 761 O O . GLU A 1 100 ? -5.951 8.051 21.858 1.00 88.06 100 GLU A O 1
ATOM 766 N N . ASP A 1 101 ? -7.259 7.112 20.292 1.00 90.12 101 ASP A N 1
ATOM 767 C CA . ASP A 1 101 ? -6.192 6.533 19.474 1.00 90.12 101 ASP A CA 1
ATOM 768 C C . ASP A 1 101 ? -5.734 7.450 18.335 1.00 90.12 101 ASP A C 1
ATOM 770 O O . ASP A 1 101 ? -4.745 7.169 17.654 1.00 90.12 101 ASP A O 1
ATOM 774 N N . ALA A 1 102 ? -6.410 8.582 18.126 1.00 87.38 102 ALA A N 1
ATOM 775 C CA . ALA A 1 102 ? -6.157 9.492 17.009 1.00 87.38 102 ALA A CA 1
ATOM 776 C C . ALA A 1 102 ? -4.728 10.069 16.988 1.00 87.38 102 ALA A C 1
ATOM 778 O O . ALA A 1 102 ? -4.259 10.535 15.946 1.00 87.38 102 ALA A O 1
ATOM 779 N N . GLN A 1 103 ? -4.033 10.053 18.131 1.00 89.56 103 GLN A N 1
ATOM 780 C CA . GLN A 1 103 ? -2.635 10.477 18.255 1.00 89.56 103 GLN A CA 1
ATOM 781 C C . GLN A 1 103 ? -1.634 9.316 18.239 1.00 89.56 103 GLN A C 1
ATOM 783 O O . GLN A 1 103 ? -0.429 9.569 18.189 1.00 89.56 103 GLN A O 1
ATOM 788 N N . HIS A 1 104 ? -2.093 8.062 18.236 1.00 91.88 104 HIS A N 1
ATOM 789 C CA . HIS A 1 104 ? -1.212 6.903 18.217 1.00 91.88 104 HIS A CA 1
ATOM 790 C C . HIS A 1 104 ? -0.420 6.860 16.892 1.00 91.88 104 HIS A C 1
ATOM 792 O O . HIS A 1 104 ? -1.030 6.815 15.816 1.00 91.88 104 HIS A O 1
ATOM 798 N N . PRO A 1 105 ? 0.931 6.858 16.916 1.00 92.06 105 PRO A N 1
ATOM 799 C CA . PRO A 1 105 ? 1.742 7.003 15.703 1.00 92.06 105 PRO A CA 1
ATOM 800 C C . PRO A 1 105 ? 1.449 5.952 14.627 1.00 92.06 105 PRO A C 1
ATOM 802 O O . PRO A 1 105 ? 1.312 6.293 13.452 1.00 92.06 105 PRO A O 1
ATOM 805 N N . LEU A 1 106 ? 1.287 4.686 15.026 1.00 93.81 106 LEU A N 1
ATOM 806 C CA . LEU A 1 106 ? 1.012 3.592 14.087 1.00 93.81 106 LEU A CA 1
ATOM 807 C C . LEU A 1 106 ? -0.395 3.67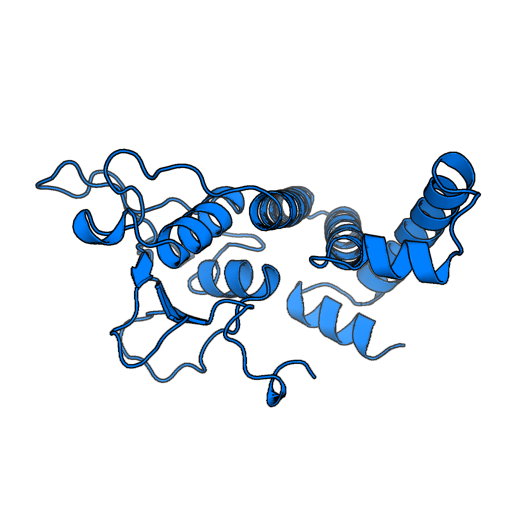8 13.486 1.00 93.81 106 LEU A C 1
ATOM 809 O O . LEU A 1 106 ? -0.576 3.362 12.315 1.00 93.81 106 LEU A O 1
ATOM 813 N N . VAL A 1 107 ? -1.371 4.164 14.260 1.00 95.00 107 VAL A N 1
ATOM 814 C CA . VAL A 1 107 ? -2.752 4.346 13.792 1.00 95.00 107 VAL A CA 1
ATOM 815 C C . VAL A 1 107 ? -2.775 5.451 12.748 1.00 95.00 107 VAL A C 1
ATOM 817 O O . VAL A 1 107 ? -3.269 5.246 11.644 1.00 95.00 107 VAL A O 1
ATOM 820 N N . ARG A 1 108 ? -2.144 6.594 13.042 1.00 94.69 108 ARG A N 1
ATOM 821 C CA . ARG A 1 108 ? -2.004 7.695 12.080 1.00 94.69 108 ARG A CA 1
ATOM 822 C C . ARG A 1 108 ? -1.320 7.246 10.794 1.00 94.69 108 ARG A C 1
ATOM 824 O O . ARG A 1 108 ? -1.778 7.619 9.719 1.00 94.69 108 ARG A O 1
ATOM 831 N N . ASN A 1 109 ? -0.260 6.445 10.897 1.00 95.19 109 ASN A N 1
ATOM 832 C CA . ASN A 1 109 ? 0.449 5.922 9.731 1.00 95.19 109 ASN A CA 1
ATOM 833 C C . ASN A 1 109 ? -0.449 5.006 8.879 1.00 95.19 109 ASN A C 1
ATOM 835 O O . ASN A 1 109 ? -0.639 5.260 7.690 1.00 95.19 109 ASN A O 1
ATOM 839 N N . ALA A 1 110 ? -1.085 4.006 9.493 1.00 96.12 110 ALA A N 1
ATOM 840 C CA . ALA A 1 110 ? -1.997 3.104 8.792 1.00 96.12 110 ALA A CA 1
ATOM 841 C C . ALA A 1 110 ? -3.173 3.855 8.142 1.00 96.12 110 ALA A C 1
ATOM 843 O O . ALA A 1 110 ? -3.445 3.660 6.958 1.00 96.12 110 ALA A O 1
ATOM 844 N N . VAL A 1 111 ? -3.826 4.773 8.866 1.00 95.81 111 VAL A N 1
ATOM 845 C CA . VAL A 1 111 ? -4.919 5.600 8.323 1.00 95.81 111 VAL A CA 1
ATOM 846 C C . VAL A 1 111 ? -4.430 6.453 7.150 1.00 95.81 111 VAL A C 1
ATOM 848 O O . VAL A 1 111 ? -5.122 6.548 6.137 1.00 95.81 111 VAL A O 1
ATOM 851 N N . HIS A 1 112 ? -3.243 7.057 7.248 1.00 95.88 112 HIS A N 1
ATOM 852 C CA . HIS A 1 112 ? -2.648 7.862 6.175 1.00 95.88 112 HIS A CA 1
ATOM 853 C C . HIS A 1 112 ? -2.427 7.045 4.898 1.00 95.88 112 HIS A C 1
ATOM 855 O O . HIS A 1 112 ? -2.847 7.462 3.818 1.00 95.88 112 HIS A O 1
ATOM 861 N N . ILE A 1 113 ? -1.845 5.851 5.025 1.00 96.44 113 ILE A N 1
ATOM 862 C CA . ILE A 1 113 ? -1.614 4.923 3.909 1.00 96.44 113 ILE A CA 1
ATOM 863 C C . ILE A 1 113 ? -2.940 4.473 3.278 1.00 96.44 113 ILE A C 1
ATOM 865 O O . ILE A 1 113 ? -3.105 4.563 2.059 1.00 96.44 113 ILE A O 1
ATOM 869 N N . LEU A 1 114 ? -3.903 4.029 4.091 1.00 96.00 114 LEU A N 1
ATOM 870 C CA . LEU A 1 114 ? -5.204 3.549 3.613 1.00 96.00 114 LEU A CA 1
ATOM 871 C C . LEU A 1 114 ? -5.981 4.659 2.887 1.00 96.00 114 LEU A C 1
ATOM 873 O O . LEU A 1 114 ? -6.504 4.443 1.793 1.00 96.00 114 LEU A O 1
ATOM 877 N N . ARG A 1 115 ? -5.986 5.883 3.431 1.00 95.38 115 ARG A N 1
ATOM 878 C CA . ARG A 1 115 ? -6.605 7.046 2.774 1.00 95.38 115 ARG A CA 1
ATOM 879 C C . ARG A 1 115 ? -5.909 7.412 1.468 1.00 95.38 115 ARG A C 1
ATOM 881 O O . ARG A 1 115 ? -6.589 7.757 0.504 1.00 95.38 115 ARG A O 1
ATOM 888 N N . ALA A 1 116 ? -4.581 7.319 1.402 1.00 95.94 116 ALA A N 1
ATOM 889 C CA . ALA A 1 116 ? -3.837 7.568 0.168 1.00 95.94 116 ALA A CA 1
ATOM 890 C C . ALA A 1 116 ? -4.190 6.558 -0.938 1.00 95.94 116 ALA A C 1
ATOM 892 O O . ALA A 1 116 ? -4.191 6.913 -2.120 1.00 95.94 116 ALA A O 1
ATOM 893 N N . ALA A 1 117 ? -4.562 5.333 -0.562 1.00 95.44 117 ALA A N 1
ATOM 894 C CA . ALA A 1 117 ? -5.087 4.329 -1.482 1.00 95.44 117 ALA A CA 1
ATOM 895 C C . ALA A 1 117 ? -6.543 4.580 -1.925 1.00 95.44 117 ALA A C 1
ATOM 897 O O . ALA A 1 117 ? -7.072 3.823 -2.736 1.00 95.44 117 ALA A O 1
ATOM 898 N N . GLY A 1 118 ? -7.190 5.636 -1.421 1.00 93.69 118 GLY A N 1
ATOM 899 C CA . GLY A 1 118 ? -8.576 5.979 -1.739 1.00 93.69 118 GLY A CA 1
ATOM 900 C C . GLY A 1 118 ? -9.613 5.221 -0.912 1.00 93.69 118 GLY A C 1
ATOM 901 O O . GLY A 1 118 ? -10.799 5.291 -1.230 1.00 93.69 118 GLY A O 1
ATOM 902 N N . LEU A 1 119 ? -9.199 4.514 0.144 1.00 93.69 119 LEU A N 1
ATOM 903 C CA . LEU A 1 119 ? -10.141 3.865 1.047 1.00 93.69 119 LEU A CA 1
ATOM 904 C C . LEU A 1 119 ? -10.804 4.925 1.949 1.00 93.69 119 LEU A C 1
ATOM 906 O O . LEU A 1 119 ? -10.099 5.758 2.532 1.00 93.69 119 LEU A O 1
ATOM 910 N N . PRO A 1 120 ? -12.142 4.942 2.070 1.00 92.44 120 PRO A N 1
ATOM 911 C CA . PRO A 1 120 ? -12.843 5.822 2.985 1.00 92.44 120 PRO A CA 1
ATOM 912 C C . PRO A 1 120 ? -12.629 5.372 4.438 1.00 92.44 120 PRO A C 1
ATOM 914 O O . PRO A 1 120 ? -12.867 4.210 4.781 1.00 92.44 120 PRO A O 1
ATOM 917 N N . PRO A 1 121 ? -12.193 6.290 5.306 1.00 92.75 121 PRO A N 1
ATOM 918 C CA . PRO A 1 121 ? -12.161 6.062 6.740 1.00 92.75 121 PRO A CA 1
ATOM 919 C C . PRO A 1 121 ? -13.570 6.182 7.332 1.00 92.75 121 PRO A C 1
ATOM 921 O O . PRO A 1 121 ? -14.374 6.994 6.866 1.00 92.75 121 PRO A O 1
ATOM 924 N N . LEU A 1 122 ? -13.835 5.449 8.412 1.00 91.38 122 LEU A N 1
ATOM 925 C CA . LEU A 1 122 ? -15.010 5.645 9.255 1.00 91.38 122 LEU A CA 1
ATOM 926 C C . LEU A 1 122 ? -15.029 7.088 9.780 1.00 91.38 122 LEU A C 1
ATOM 928 O O . LEU A 1 122 ? -14.020 7.597 10.281 1.00 91.38 122 LEU A O 1
ATOM 932 N N . GLN A 1 123 ? -16.182 7.746 9.683 1.00 89.50 123 GLN A N 1
ATOM 933 C CA . GLN A 1 123 ? -16.389 9.088 10.223 1.00 89.50 123 GLN A CA 1
ATOM 934 C C . GLN A 1 123 ? -17.548 9.095 11.209 1.00 89.50 123 GLN A C 1
ATOM 936 O O . GLN A 1 123 ? -18.610 8.529 10.943 1.00 89.50 123 GLN A O 1
ATOM 941 N N . MET A 1 124 ? -17.352 9.780 12.334 1.00 82.75 124 MET A N 1
ATOM 942 C CA . MET A 1 124 ? -18.355 9.925 13.384 1.00 82.75 124 MET A CA 1
ATOM 943 C C . MET A 1 124 ? -18.468 11.386 13.820 1.00 82.75 124 MET A C 1
ATOM 945 O O . MET A 1 124 ? -17.478 12.114 13.844 1.00 82.75 124 MET A O 1
ATOM 949 N N . ASN A 1 125 ? -19.668 11.815 14.209 1.00 79.31 125 ASN A N 1
ATOM 950 C CA . ASN A 1 125 ? -19.923 13.147 14.777 1.00 79.31 125 ASN A CA 1
ATOM 951 C C . ASN A 1 125 ? -20.079 13.116 16.312 1.00 79.31 125 ASN A C 1
ATOM 953 O O . ASN A 1 125 ? -20.850 13.884 16.882 1.00 79.31 125 ASN A O 1
ATOM 957 N N . GLY A 1 126 ? -19.370 12.200 16.977 1.00 71.12 126 GLY A N 1
ATOM 958 C CA . GLY A 1 126 ? -19.391 12.004 18.432 1.00 71.12 126 GLY A CA 1
ATOM 959 C C . GLY A 1 126 ? -20.535 11.130 18.956 1.00 71.12 126 GLY A C 1
ATOM 960 O O . GLY A 1 126 ? -20.408 10.582 20.044 1.00 71.12 126 GLY A O 1
ATOM 961 N N . ILE A 1 127 ? -21.625 10.964 18.197 1.00 74.88 127 ILE A N 1
ATOM 962 C CA . ILE A 1 127 ? -22.784 10.148 18.614 1.00 74.88 127 ILE A CA 1
ATOM 963 C C . ILE A 1 127 ? -23.191 9.149 17.524 1.00 74.88 127 ILE A C 1
ATOM 965 O O . ILE A 1 127 ? -23.583 8.028 17.836 1.00 74.88 127 ILE A O 1
ATOM 969 N N . ALA A 1 128 ? -23.078 9.524 16.248 1.00 80.75 128 ALA A N 1
ATOM 970 C CA . ALA A 1 128 ? -23.473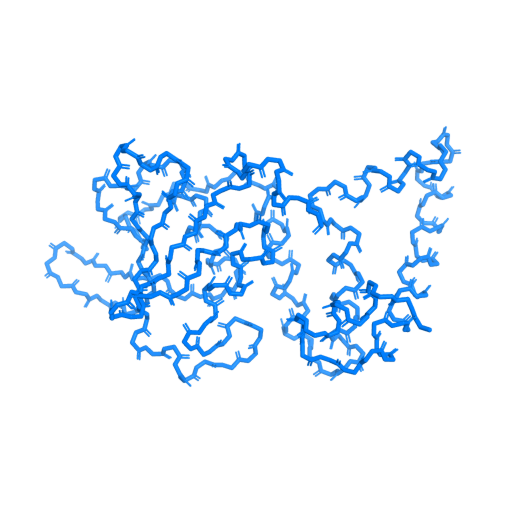 8.682 15.126 1.00 80.75 128 ALA A CA 1
ATOM 971 C C . ALA A 1 128 ? -22.364 8.562 14.076 1.00 80.75 128 ALA A C 1
ATOM 973 O O . ALA A 1 128 ? -21.549 9.471 13.889 1.00 80.75 128 ALA A O 1
ATOM 974 N N . VAL A 1 129 ? -22.376 7.434 13.363 1.00 83.62 129 VAL A N 1
ATOM 975 C CA . VAL A 1 129 ? -21.592 7.240 12.140 1.00 83.62 129 VAL A CA 1
ATOM 976 C C . VAL A 1 129 ? -22.191 8.118 11.043 1.00 83.62 129 VAL A C 1
ATOM 978 O O . VAL A 1 129 ? -23.385 8.034 10.761 1.00 83.62 129 VAL A O 1
ATOM 981 N N . THR A 1 130 ? -21.373 8.979 10.441 1.00 84.62 130 THR A N 1
ATOM 982 C CA . THR A 1 130 ? -21.771 9.829 9.308 1.00 84.62 130 THR A CA 1
ATOM 983 C C . THR A 1 130 ? -21.361 9.224 7.972 1.00 84.62 130 THR A C 1
ATOM 985 O O . THR A 1 130 ? -22.062 9.424 6.986 1.00 84.62 130 THR A O 1
ATOM 988 N N . HIS A 1 131 ? -20.258 8.470 7.945 1.00 87.38 131 HIS A N 1
ATOM 989 C CA . HIS A 1 131 ? -19.797 7.711 6.784 1.00 87.38 131 HIS A CA 1
ATOM 990 C C . HIS A 1 131 ? -19.177 6.396 7.246 1.00 87.38 131 HIS A C 1
ATOM 992 O O . HIS A 1 131 ? -18.322 6.400 8.135 1.00 87.38 131 HIS A O 1
ATOM 998 N N . TYR A 1 132 ? -19.595 5.292 6.628 1.00 88.81 132 TYR A N 1
ATOM 999 C CA . TYR A 1 132 ? -18.979 3.988 6.833 1.00 88.81 132 TYR A CA 1
ATOM 1000 C C . TYR A 1 132 ? -17.645 3.886 6.090 1.00 88.81 132 TYR A C 1
ATOM 1002 O O . TYR A 1 132 ? -17.407 4.565 5.089 1.00 88.81 132 TYR A O 1
ATOM 1010 N N . GLY A 1 133 ? -16.758 3.060 6.629 1.00 91.62 133 GLY A N 1
ATOM 1011 C CA . GLY A 1 133 ? -15.403 2.900 6.135 1.00 91.62 133 GLY A CA 1
ATOM 1012 C C . GLY A 1 133 ? -14.572 2.069 7.098 1.00 91.62 133 GLY A C 1
ATOM 1013 O O . GLY A 1 133 ? -15.091 1.516 8.067 1.00 91.62 133 GLY A O 1
ATOM 1014 N N . PHE A 1 134 ? -13.266 2.018 6.855 1.00 92.75 134 PHE A N 1
ATOM 1015 C CA . PHE A 1 134 ? -12.355 1.316 7.753 1.00 92.75 134 PHE A CA 1
ATOM 1016 C C . PHE A 1 134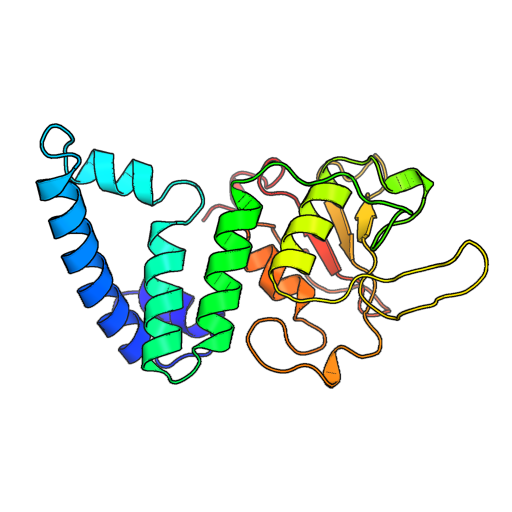 ? -12.146 2.097 9.058 1.00 92.75 134 PHE A C 1
ATOM 1018 O O . PHE A 1 134 ? -12.142 3.332 9.074 1.00 92.75 134 PHE A O 1
ATOM 1025 N N . GLN A 1 135 ? -11.875 1.382 10.144 1.00 93.62 135 GLN A N 1
ATOM 1026 C CA . GLN A 1 135 ? -11.414 1.957 11.407 1.00 93.62 135 GLN A CA 1
ATOM 1027 C C . GLN A 1 135 ? -10.118 1.273 11.820 1.00 93.62 135 GLN A C 1
ATOM 1029 O O . GLN A 1 135 ? -10.019 0.056 11.728 1.00 93.62 135 GLN A O 1
ATOM 1034 N N . VAL A 1 136 ? -9.136 2.042 12.277 1.00 94.69 136 VAL A N 1
ATOM 1035 C CA . VAL A 1 136 ? -7.859 1.531 12.769 1.00 94.69 136 VAL A CA 1
ATOM 1036 C C . VAL A 1 136 ? -7.758 1.777 14.268 1.00 94.69 136 VAL A C 1
ATOM 1038 O O . VAL A 1 136 ? -7.978 2.896 14.732 1.00 94.69 136 VAL A O 1
ATOM 1041 N N . VAL A 1 137 ? -7.376 0.745 15.009 1.00 93.69 137 VAL A N 1
ATOM 1042 C CA . VAL A 1 137 ? -7.082 0.813 16.445 1.00 93.69 137 VAL A CA 1
ATOM 1043 C C . VAL A 1 137 ? -5.696 0.221 16.709 1.00 93.69 137 VAL A C 1
ATOM 1045 O O . VAL A 1 137 ? -5.254 -0.661 15.963 1.00 93.69 137 VAL A O 1
ATOM 1048 N N . PRO A 1 138 ? -4.956 0.705 17.718 1.00 93.38 138 PRO A N 1
ATOM 1049 C CA . PRO A 1 138 ? -3.703 0.083 18.099 1.00 93.38 138 PRO A CA 1
ATOM 1050 C C . PRO A 1 138 ? -3.987 -1.279 18.736 1.00 93.38 138 PRO A C 1
ATOM 1052 O O . PRO A 1 138 ? -5.063 -1.522 19.287 1.00 93.38 138 PRO A O 1
ATOM 1055 N N . ALA A 1 139 ? -3.018 -2.184 18.665 1.00 87.56 139 ALA A N 1
ATOM 1056 C CA . ALA A 1 139 ? -3.085 -3.388 19.472 1.00 87.56 139 ALA A CA 1
ATOM 1057 C C . ALA A 1 139 ? -2.855 -3.080 20.959 1.00 87.56 139 ALA A C 1
ATOM 1059 O O . ALA A 1 139 ? -2.382 -2.003 21.332 1.00 87.56 139 ALA A O 1
ATOM 1060 N N . LEU A 1 140 ? -3.180 -4.057 21.808 1.00 83.50 140 LEU A N 1
ATOM 1061 C CA . LEU A 1 140 ? -2.883 -3.983 23.234 1.00 83.50 140 LEU A CA 1
ATOM 1062 C C . LEU A 1 140 ? -1.360 -3.896 23.477 1.00 83.50 140 LEU A C 1
ATOM 1064 O O . LEU A 1 140 ? -0.582 -4.325 22.617 1.00 83.50 140 LEU A O 1
ATOM 1068 N N . PRO A 1 141 ? -0.910 -3.374 24.637 1.00 82.00 141 PRO A N 1
ATOM 1069 C CA . PRO A 1 141 ? 0.512 -3.180 24.935 1.00 82.00 141 PRO A CA 1
ATOM 1070 C C . PRO A 1 141 ? 1.393 -4.430 24.781 1.00 82.00 141 PRO A C 1
ATOM 1072 O O . PRO A 1 141 ? 2.596 -4.305 24.556 1.00 82.00 141 PRO A O 1
ATOM 1075 N N . GLU A 1 142 ? 0.819 -5.630 24.884 1.00 82.44 142 GLU A N 1
ATOM 1076 C CA . GLU A 1 142 ? 1.513 -6.914 24.734 1.00 82.44 142 GLU A CA 1
ATOM 1077 C C . GLU A 1 142 ? 1.872 -7.247 23.274 1.00 82.44 142 GLU A C 1
ATOM 1079 O O . GLU A 1 142 ? 2.695 -8.130 23.034 1.00 82.44 142 GLU A O 1
ATOM 1084 N N . LEU A 1 143 ? 1.291 -6.537 22.301 1.00 82.94 143 LEU A N 1
ATOM 1085 C CA . LEU A 1 143 ? 1.537 -6.688 20.864 1.00 82.94 143 LEU A CA 1
ATOM 1086 C C . LEU A 1 143 ? 2.076 -5.373 20.266 1.00 82.94 143 LEU A C 1
ATOM 1088 O O . LEU A 1 143 ? 1.414 -4.739 19.435 1.00 82.94 143 LEU A O 1
ATOM 1092 N N . PRO A 1 144 ? 3.277 -4.925 20.676 1.00 83.50 144 PRO A N 1
ATOM 1093 C CA . PRO A 1 144 ? 3.847 -3.679 20.183 1.00 83.50 144 PRO A CA 1
ATOM 1094 C C . PRO A 1 144 ? 4.049 -3.735 18.665 1.00 83.50 144 PRO A C 1
ATOM 1096 O O . PRO A 1 144 ? 4.383 -4.776 18.101 1.00 83.50 144 PRO A O 1
ATOM 1099 N N . GLY A 1 145 ? 3.849 -2.601 17.993 1.00 89.44 145 GLY A N 1
ATOM 1100 C CA . GLY A 1 145 ? 4.002 -2.523 16.538 1.00 89.44 145 GLY A CA 1
ATOM 1101 C C . GLY A 1 145 ? 2.775 -2.951 15.736 1.00 89.44 145 GLY A C 1
ATOM 1102 O O . GLY A 1 145 ? 2.776 -2.783 14.518 1.00 89.44 145 GLY A O 1
ATOM 1103 N N . CYS A 1 146 ? 1.735 -3.477 16.385 1.00 91.94 146 CYS A N 1
ATOM 1104 C CA . CYS A 1 146 ? 0.544 -3.982 15.712 1.00 91.94 146 CYS A CA 1
ATOM 1105 C C . CYS A 1 146 ? -0.599 -2.955 15.711 1.00 91.94 146 CYS A C 1
ATOM 1107 O O . CYS A 1 146 ? -0.797 -2.202 16.668 1.00 91.94 146 CYS A O 1
ATOM 1109 N N . VAL A 1 147 ? -1.383 -2.960 14.636 1.00 94.50 147 VAL A N 1
ATOM 1110 C CA . VAL A 1 147 ? -2.684 -2.289 14.538 1.00 94.50 147 VAL A CA 1
ATOM 1111 C C . VAL A 1 147 ? -3.729 -3.282 14.050 1.00 94.50 147 VAL A C 1
ATOM 1113 O O . VAL A 1 147 ? -3.408 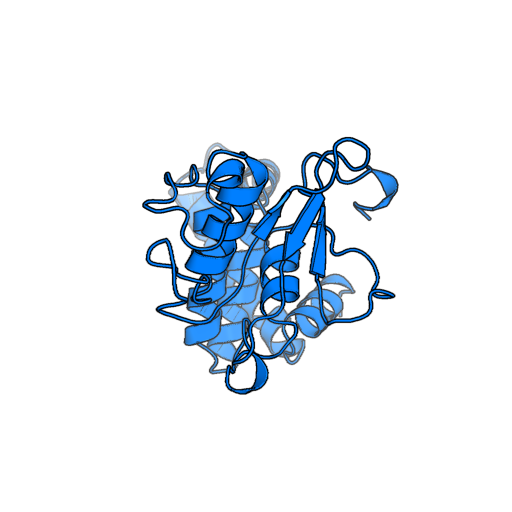-4.241 13.342 1.00 94.50 147 VAL A O 1
ATOM 1116 N N . PHE A 1 148 ? -4.984 -3.027 14.394 1.00 93.88 148 PHE A N 1
ATOM 1117 C CA . PHE A 1 148 ? -6.129 -3.754 13.869 1.00 93.88 148 PHE A CA 1
ATOM 1118 C C . PHE A 1 148 ? -6.967 -2.829 13.000 1.00 93.88 148 PHE A C 1
ATOM 1120 O O . PHE A 1 148 ? -7.224 -1.683 13.370 1.00 93.88 148 PHE A O 1
ATOM 1127 N N . VAL A 1 149 ? -7.391 -3.333 11.846 1.00 93.44 149 VAL A N 1
ATOM 1128 C CA . VAL A 1 149 ? -8.295 -2.638 10.934 1.00 93.44 149 VAL A CA 1
ATOM 1129 C C . VAL A 1 149 ? -9.637 -3.352 10.962 1.00 93.44 149 VAL A C 1
ATOM 1131 O O . VAL A 1 149 ? -9.732 -4.521 10.586 1.00 93.44 149 VAL A O 1
ATOM 1134 N N . GLY A 1 150 ? -10.657 -2.647 11.441 1.00 89.06 150 GLY A N 1
ATOM 1135 C CA . GLY A 1 150 ? -12.035 -3.115 11.449 1.00 89.06 150 GLY A CA 1
ATOM 1136 C C . GLY A 1 150 ? -12.620 -3.196 10.035 1.00 89.06 150 GLY A C 1
ATOM 1137 O O . GLY A 1 150 ? -12.173 -2.460 9.142 1.00 89.06 150 GLY A O 1
ATOM 1138 N N . PRO A 1 151 ? -13.614 -4.077 9.829 1.00 74.94 151 PRO A N 1
ATOM 1139 C CA . PRO A 1 151 ? -14.205 -4.306 8.525 1.00 74.94 151 PRO A CA 1
ATOM 1140 C C . PRO A 1 151 ? -14.929 -3.059 8.028 1.00 74.94 151 PRO A C 1
ATOM 1142 O O . PRO A 1 151 ? -15.608 -2.349 8.769 1.00 74.94 151 PRO A O 1
ATOM 1145 N N . ASP A 1 152 ? -14.795 -2.825 6.735 1.00 84.06 152 ASP A N 1
ATOM 1146 C CA . ASP A 1 152 ? -15.550 -1.817 6.022 1.00 84.06 152 ASP A CA 1
ATOM 1147 C C . ASP A 1 152 ? -16.796 -2.480 5.405 1.00 84.06 152 ASP A C 1
ATOM 1149 O O . ASP A 1 152 ? -16.648 -3.370 4.564 1.00 84.06 152 ASP A O 1
ATOM 1153 N N . PRO A 1 153 ? -18.019 -2.086 5.803 1.00 82.69 153 PRO A N 1
ATOM 1154 C CA . PRO A 1 153 ? -19.239 -2.794 5.410 1.00 82.69 153 PRO A CA 1
ATOM 1155 C C . PRO A 1 153 ? -19.523 -2.713 3.906 1.00 82.69 153 PRO A C 1
ATOM 1157 O O . PRO A 1 153 ? -20.215 -3.573 3.369 1.00 82.69 153 PRO A O 1
ATOM 1160 N N . ASP A 1 154 ? -18.954 -1.720 3.218 1.00 86.31 154 ASP A N 1
ATOM 1161 C CA . ASP A 1 154 ? -19.125 -1.524 1.779 1.00 86.31 154 ASP A CA 1
ATOM 1162 C C . ASP A 1 154 ? -17.953 -2.090 0.956 1.00 86.31 154 ASP A C 1
ATOM 1164 O O . ASP A 1 154 ? -17.871 -1.842 -0.253 1.00 86.31 154 ASP A O 1
ATOM 1168 N N . ALA A 1 155 ? -17.036 -2.846 1.572 1.00 86.75 155 ALA A N 1
ATOM 1169 C CA . ALA A 1 155 ? -15.792 -3.283 0.936 1.00 86.75 155 ALA A CA 1
ATOM 1170 C C . ALA A 1 155 ? -16.027 -4.094 -0.348 1.00 86.75 155 ALA A C 1
ATOM 1172 O O . ALA A 1 155 ? -15.314 -3.908 -1.335 1.00 86.75 155 ALA A O 1
ATOM 1173 N N . ASP A 1 156 ? -17.062 -4.936 -0.377 1.00 87.00 156 ASP A N 1
ATOM 1174 C CA . ASP A 1 156 ? -17.388 -5.793 -1.525 1.00 87.00 156 ASP A CA 1
ATOM 1175 C C . ASP A 1 156 ? -17.891 -5.017 -2.749 1.00 87.00 156 ASP A C 1
ATOM 1177 O O . ASP A 1 156 ? -17.810 -5.505 -3.876 1.00 87.00 156 ASP A O 1
ATOM 1181 N N . THR A 1 157 ? -18.361 -3.781 -2.563 1.00 88.94 157 THR A N 1
ATOM 1182 C CA . THR A 1 157 ? -18.754 -2.910 -3.683 1.00 88.94 157 THR A CA 1
ATOM 1183 C C . THR A 1 157 ? -17.551 -2.258 -4.368 1.00 88.94 157 THR A C 1
ATOM 1185 O O . THR A 1 157 ? -17.678 -1.680 -5.451 1.00 88.94 157 THR A O 1
ATOM 1188 N N . ARG A 1 158 ? -16.364 -2.341 -3.756 1.00 87.50 158 ARG A N 1
ATOM 1189 C CA . ARG A 1 158 ? -15.149 -1.691 -4.250 1.00 87.50 158 ARG A CA 1
ATOM 1190 C C . ARG A 1 158 ? -14.373 -2.604 -5.178 1.00 87.50 158 ARG A C 1
ATOM 1192 O O . ARG A 1 158 ? -14.203 -3.792 -4.928 1.00 87.50 158 ARG A O 1
ATOM 1199 N N . THR A 1 159 ? -13.822 -2.009 -6.226 1.00 90.75 159 THR A N 1
ATOM 1200 C CA . THR A 1 159 ? -13.053 -2.703 -7.263 1.00 90.75 159 THR A CA 1
ATOM 1201 C C . THR A 1 159 ? -11.626 -2.161 -7.346 1.00 90.75 159 THR A C 1
ATOM 1203 O O . THR A 1 159 ? -11.290 -1.162 -6.711 1.00 90.75 159 THR A O 1
ATOM 1206 N N . GLY A 1 160 ? -10.773 -2.834 -8.120 1.00 91.69 160 GLY A N 1
ATOM 1207 C CA . GLY A 1 160 ? -9.369 -2.459 -8.288 1.00 91.69 160 GLY A CA 1
ATOM 1208 C C . GLY A 1 160 ? -8.463 -2.987 -7.175 1.00 91.69 160 GLY A C 1
ATOM 1209 O O . GLY A 1 160 ? -8.826 -3.890 -6.415 1.00 91.69 160 GLY A O 1
ATOM 1210 N N . PHE A 1 161 ? -7.256 -2.430 -7.097 1.00 93.69 161 PHE A N 1
ATOM 1211 C CA . PHE A 1 161 ? -6.187 -2.886 -6.205 1.00 93.69 161 PHE A CA 1
ATOM 1212 C C . PHE A 1 161 ? -6.594 -2.836 -4.725 1.00 93.69 161 PHE A C 1
ATOM 1214 O O . PHE A 1 161 ? -6.424 -3.810 -3.998 1.00 93.69 161 PHE A O 1
ATOM 1221 N N . ALA A 1 162 ? -7.203 -1.727 -4.304 1.00 92.38 162 ALA A N 1
ATOM 1222 C CA . ALA A 1 162 ? -7.713 -1.535 -2.947 1.00 92.38 162 ALA A CA 1
ATOM 1223 C C . ALA A 1 162 ? -9.176 -2.006 -2.776 1.00 92.38 162 ALA A C 1
ATOM 1225 O O . ALA A 1 162 ? -9.816 -1.663 -1.789 1.00 92.38 162 ALA A O 1
ATOM 1226 N N . GLY A 1 163 ? -9.736 -2.752 -3.735 1.00 90.69 163 GLY A N 1
ATOM 1227 C CA . GLY A 1 163 ? -11.127 -3.213 -3.691 1.00 90.69 163 GLY A CA 1
ATOM 1228 C C . GLY A 1 163 ? -11.356 -4.460 -2.831 1.00 90.69 163 GLY A C 1
ATOM 1229 O O . GLY A 1 163 ? -10.404 -5.136 -2.432 1.00 90.69 163 GLY A O 1
ATOM 1230 N N . GLY A 1 164 ? -12.624 -4.803 -2.606 1.00 89.12 164 GLY A N 1
ATOM 1231 C CA . GLY A 1 164 ? -13.056 -6.004 -1.887 1.00 89.12 164 GLY A CA 1
ATOM 1232 C C . GLY A 1 164 ? -12.724 -6.017 -0.392 1.00 89.12 164 GLY A C 1
ATOM 1233 O O . GLY A 1 164 ? -11.961 -5.189 0.111 1.00 89.12 164 GLY A O 1
ATOM 1234 N N . ARG A 1 165 ? -13.239 -7.032 0.313 1.00 87.62 165 ARG A N 1
ATOM 1235 C CA . ARG A 1 165 ? -12.991 -7.276 1.750 1.00 87.62 165 ARG A CA 1
ATOM 1236 C C . ARG A 1 165 ? -11.516 -7.254 2.182 1.00 87.62 165 ARG A C 1
ATOM 1238 O O . ARG A 1 165 ? -11.211 -6.900 3.312 1.00 87.62 165 ARG A O 1
ATOM 1245 N N . TRP A 1 166 ? -10.587 -7.580 1.278 1.00 88.44 166 TRP A N 1
ATOM 1246 C CA . TRP A 1 166 ? -9.141 -7.604 1.549 1.00 88.44 166 TRP A CA 1
ATOM 1247 C C . TRP A 1 166 ? -8.385 -6.364 1.053 1.00 88.44 166 TRP A C 1
ATOM 1249 O O . TRP A 1 166 ? -7.154 -6.342 1.085 1.00 88.44 166 TRP A O 1
ATOM 1259 N N . GLY A 1 167 ? -9.085 -5.323 0.597 1.00 91.81 167 GLY A N 1
ATOM 1260 C CA . GLY A 1 167 ? -8.479 -4.091 0.092 1.00 91.81 167 GLY A CA 1
ATOM 1261 C C . GLY A 1 167 ? -7.519 -3.443 1.091 1.00 91.81 167 GLY A C 1
ATOM 1262 O O . GLY A 1 167 ? -6.374 -3.161 0.744 1.00 91.81 167 GLY A O 1
ATOM 1263 N N . CYS A 1 168 ? -7.939 -3.293 2.352 1.00 93.50 168 CYS A N 1
ATOM 1264 C CA . CYS A 1 168 ? -7.095 -2.742 3.418 1.00 93.50 168 CYS A CA 1
ATOM 1265 C C . CYS A 1 168 ? -5.828 -3.581 3.652 1.00 93.50 168 CYS A C 1
ATOM 1267 O O . CYS A 1 168 ? -4.737 -3.025 3.769 1.00 93.50 168 CYS A O 1
ATOM 1269 N N . ALA A 1 169 ? -5.960 -4.913 3.672 1.00 92.88 169 ALA A N 1
ATOM 1270 C CA . ALA A 1 169 ? -4.834 -5.826 3.868 1.00 92.88 169 ALA A CA 1
ATOM 1271 C C . ALA A 1 169 ? -3.826 -5.717 2.717 1.00 92.88 169 ALA A C 1
ATOM 1273 O O . ALA A 1 169 ? -2.639 -5.538 2.969 1.00 92.88 169 ALA A O 1
ATOM 1274 N N . ARG A 1 170 ? -4.298 -5.730 1.462 1.00 93.25 170 ARG A N 1
ATOM 1275 C CA . ARG A 1 170 ? -3.442 -5.574 0.273 1.00 93.25 170 ARG A CA 1
ATOM 1276 C C . ARG A 1 170 ? -2.709 -4.237 0.258 1.00 93.25 170 ARG A C 1
ATOM 1278 O O . ARG A 1 170 ? -1.524 -4.191 -0.051 1.00 93.25 170 ARG A O 1
ATOM 1285 N N . VAL A 1 171 ? -3.388 -3.151 0.629 1.00 95.50 171 VAL A N 1
ATOM 1286 C CA . VAL A 1 171 ? -2.781 -1.815 0.709 1.00 95.50 171 VAL A CA 1
ATOM 1287 C C . VAL A 1 171 ? -1.679 -1.759 1.771 1.00 95.50 171 VAL A C 1
ATOM 1289 O O . VAL A 1 171 ? -0.594 -1.248 1.493 1.00 95.50 171 VAL A O 1
ATOM 1292 N N . LEU A 1 172 ? -1.930 -2.289 2.970 1.00 95.06 172 LEU A N 1
ATOM 1293 C CA . LEU A 1 172 ? -0.937 -2.313 4.047 1.00 95.06 172 LEU A CA 1
ATOM 1294 C C . LEU A 1 172 ? 0.237 -3.245 3.714 1.00 95.06 172 LEU A C 1
ATOM 1296 O O . LEU A 1 172 ? 1.389 -2.860 3.911 1.00 95.06 172 LEU A O 1
ATOM 1300 N N . GLN A 1 173 ? -0.037 -4.413 3.129 1.00 93.38 173 GLN A N 1
ATOM 1301 C CA . GLN A 1 173 ? 0.982 -5.350 2.653 1.00 93.38 173 GLN A CA 1
ATOM 1302 C C . GLN A 1 173 ? 1.897 -4.716 1.601 1.00 93.38 173 GLN A C 1
ATOM 1304 O O . GLN A 1 173 ? 3.123 -4.788 1.712 1.00 93.38 173 GLN A O 1
ATOM 1309 N N . TRP A 1 174 ? 1.313 -4.017 0.625 1.00 93.94 174 TRP A N 1
ATOM 1310 C CA . TRP A 1 174 ? 2.066 -3.260 -0.375 1.00 93.94 174 TRP A CA 1
ATOM 1311 C C . TRP A 1 174 ? 2.945 -2.185 0.266 1.00 93.94 174 TRP A C 1
ATOM 1313 O O . TRP A 1 174 ? 4.101 -1.994 -0.114 1.00 93.94 174 TRP A O 1
ATOM 1323 N N . ALA A 1 175 ? 2.428 -1.525 1.306 1.00 93.81 175 ALA A N 1
ATOM 1324 C CA . ALA A 1 175 ? 3.180 -0.566 2.105 1.00 93.81 175 ALA A CA 1
ATOM 1325 C C . ALA A 1 175 ? 4.249 -1.203 3.018 1.00 93.81 175 ALA A C 1
ATOM 1327 O O . ALA A 1 175 ? 4.897 -0.495 3.788 1.00 93.81 175 ALA A O 1
ATOM 1328 N N . GLY A 1 176 ? 4.459 -2.521 2.936 1.00 91.31 176 GLY A N 1
ATOM 1329 C CA . GLY A 1 176 ? 5.480 -3.263 3.676 1.00 91.31 176 GLY A CA 1
ATOM 1330 C C . GLY A 1 176 ? 5.053 -3.734 5.065 1.00 91.31 176 GLY A C 1
ATOM 1331 O O . GLY A 1 176 ? 5.885 -4.272 5.790 1.00 91.31 176 GLY A O 1
ATOM 1332 N N . TRP A 1 177 ? 3.792 -3.539 5.457 1.00 93.25 177 TRP A N 1
ATOM 1333 C CA . TRP A 1 177 ? 3.285 -4.064 6.722 1.00 93.25 177 TRP A CA 1
ATOM 1334 C C . TRP A 1 177 ? 3.090 -5.574 6.610 1.00 93.25 177 TRP A C 1
ATOM 1336 O O . TRP A 1 177 ? 2.571 -6.069 5.608 1.00 93.25 177 TRP A O 1
ATOM 1346 N N . LEU A 1 178 ? 3.456 -6.316 7.652 1.00 92.06 178 LEU A N 1
ATOM 1347 C CA . LEU A 1 178 ? 3.177 -7.747 7.693 1.00 92.06 178 LEU A CA 1
ATOM 1348 C C . LEU A 1 178 ? 1.722 -7.956 8.116 1.00 92.06 178 LEU A C 1
ATOM 1350 O O . LEU A 1 178 ? 1.318 -7.517 9.191 1.00 92.06 178 LEU A O 1
ATOM 1354 N N . ILE A 1 179 ? 0.937 -8.635 7.285 1.00 91.12 179 ILE A N 1
ATOM 1355 C CA . ILE A 1 179 ? -0.445 -8.990 7.618 1.00 91.12 179 ILE A CA 1
ATOM 1356 C C . ILE A 1 179 ? -0.434 -10.294 8.413 1.00 91.12 179 ILE A C 1
ATOM 1358 O O . ILE A 1 179 ? 0.132 -11.293 7.965 1.00 91.12 179 ILE A O 1
ATOM 1362 N N . ALA A 1 180 ? -1.035 -10.283 9.602 1.00 81.69 180 ALA A N 1
ATOM 1363 C CA . ALA A 1 180 ? -1.130 -11.471 10.438 1.00 81.69 180 ALA A CA 1
ATOM 1364 C C . ALA A 1 180 ? -2.011 -12.538 9.750 1.00 81.69 180 ALA A C 1
ATOM 1366 O O . ALA A 1 180 ? -3.053 -12.186 9.185 1.00 81.69 180 ALA A O 1
ATOM 1367 N N . PRO A 1 181 ? -1.615 -13.827 9.774 1.00 64.44 181 PRO A N 1
ATOM 1368 C CA . PRO A 1 181 ? -2.417 -14.905 9.203 1.00 64.44 181 PRO A CA 1
ATOM 1369 C C . PRO A 1 181 ? -3.805 -14.964 9.857 1.00 64.44 181 PRO A C 1
ATOM 1371 O O . PRO A 1 181 ? -3.954 -14.776 11.064 1.00 64.44 181 PRO A O 1
ATOM 1374 N N . GLN A 1 182 ? -4.823 -15.167 9.023 1.00 58.72 182 GLN A N 1
ATOM 1375 C CA . GLN A 1 182 ? -6.235 -15.056 9.382 1.00 58.72 182 GLN A CA 1
ATOM 1376 C C . GLN A 1 182 ? -6.723 -16.286 10.148 1.00 58.72 182 GLN A C 1
ATOM 1378 O O . GLN A 1 182 ? -6.856 -17.343 9.547 1.00 58.72 182 GLN A O 1
ATOM 1383 N N . ASP A 1 183 ? -7.081 -16.107 11.419 1.00 51.59 183 ASP A N 1
ATOM 1384 C CA . ASP A 1 183 ? -7.994 -17.000 12.157 1.00 51.59 183 ASP A CA 1
ATOM 1385 C C . ASP A 1 183 ? -9.047 -16.197 12.953 1.00 51.59 183 ASP A C 1
ATOM 1387 O O . ASP A 1 183 ? -9.681 -16.705 13.876 1.00 51.59 183 ASP A O 1
ATOM 1391 N N . VAL A 1 184 ? -9.232 -14.909 12.638 1.00 51.09 184 VAL A N 1
ATOM 1392 C CA . VAL A 1 184 ? -10.054 -14.018 13.466 1.00 51.09 184 VAL A CA 1
ATOM 1393 C C . VAL A 1 184 ? -11.480 -13.948 12.921 1.00 51.09 184 VAL A C 1
ATOM 1395 O O . VAL A 1 184 ? -11.712 -13.490 11.802 1.00 51.09 184 VAL A O 1
ATOM 1398 N N . GLU A 1 185 ? -12.441 -14.394 13.730 1.00 53.41 185 GLU A N 1
ATOM 1399 C CA . GLU A 1 185 ? -13.864 -14.102 13.546 1.00 53.41 185 GLU A CA 1
ATOM 1400 C C . GLU A 1 185 ? -14.071 -12.589 13.308 1.00 53.41 185 GLU A C 1
ATOM 1402 O O . GLU A 1 185 ? -13.431 -11.758 13.954 1.00 53.41 185 GLU A O 1
ATOM 1407 N N . ASN A 1 186 ? -15.009 -12.226 12.422 1.00 63.19 186 ASN A N 1
ATOM 1408 C CA . ASN A 1 186 ? -15.461 -10.846 12.146 1.00 63.19 186 ASN A CA 1
ATOM 1409 C C . ASN A 1 186 ? -14.607 -9.975 11.197 1.00 63.19 186 ASN A C 1
ATOM 1411 O O . ASN A 1 186 ? -14.681 -8.750 11.283 1.00 63.19 186 ASN A O 1
ATOM 1415 N N . ASP A 1 187 ? -13.839 -10.567 10.273 1.00 75.31 187 ASP A N 1
ATOM 1416 C CA . ASP A 1 187 ? -13.165 -9.840 9.172 1.00 75.31 187 ASP A CA 1
ATOM 1417 C C . ASP A 1 187 ? -12.199 -8.717 9.625 1.00 75.31 187 ASP A C 1
ATOM 1419 O O . ASP A 1 187 ? -11.918 -7.771 8.886 1.00 75.31 187 ASP A O 1
ATOM 1423 N N . VAL A 1 188 ? -11.653 -8.822 10.841 1.00 86.88 188 VAL A N 1
ATOM 1424 C CA . VAL A 1 188 ? -10.650 -7.884 11.367 1.00 86.88 188 VAL A CA 1
ATOM 1425 C C . VAL A 1 188 ? -9.267 -8.223 10.810 1.00 86.88 188 VAL A C 1
ATOM 1427 O O . VAL A 1 188 ? -8.818 -9.368 10.867 1.00 86.88 188 VAL A O 1
ATOM 1430 N N . ILE A 1 189 ? -8.553 -7.213 10.312 1.00 89.94 189 ILE A N 1
ATOM 1431 C CA . ILE A 1 189 ? -7.199 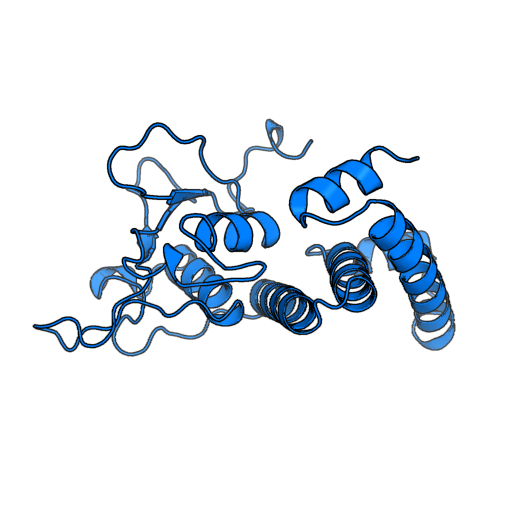-7.363 9.764 1.00 89.94 189 ILE A CA 1
ATOM 1432 C C . ILE A 1 189 ? -6.179 -6.938 10.820 1.00 89.94 189 ILE A C 1
ATOM 1434 O O . ILE A 1 189 ? -6.137 -5.772 11.204 1.00 89.94 189 ILE A O 1
ATOM 1438 N N . GLY A 1 190 ? -5.322 -7.861 11.257 1.00 91.50 190 GLY A N 1
ATOM 1439 C CA . GLY A 1 190 ? -4.130 -7.534 12.043 1.00 91.50 190 GLY A CA 1
ATOM 1440 C C . GLY A 1 190 ? -2.953 -7.184 11.132 1.00 91.50 190 GLY A C 1
ATOM 1441 O O . GLY A 1 190 ? -2.642 -7.943 10.212 1.00 91.50 190 GLY A O 1
ATOM 1442 N N . ALA A 1 191 ? -2.287 -6.059 11.382 1.00 93.44 191 ALA A N 1
ATOM 1443 C CA . ALA A 1 191 ? -1.123 -5.622 10.617 1.00 93.44 191 ALA A CA 1
ATOM 1444 C C . ALA A 1 191 ? 0.017 -5.175 11.540 1.00 93.44 191 ALA A C 1
ATOM 1446 O O . ALA A 1 191 ? -0.197 -4.421 12.488 1.00 93.44 191 ALA A O 1
ATOM 1447 N N . ILE A 1 192 ? 1.236 -5.615 11.237 1.00 93.25 192 ILE A N 1
ATOM 1448 C CA . ILE A 1 192 ? 2.459 -5.293 11.975 1.00 93.25 192 ILE A CA 1
ATOM 1449 C C . ILE A 1 192 ? 3.258 -4.269 11.174 1.00 93.25 192 ILE A C 1
ATOM 1451 O O . ILE A 1 192 ? 3.550 -4.477 9.993 1.00 93.25 192 ILE A O 1
ATOM 1455 N N . HIS A 1 193 ? 3.607 -3.160 11.819 1.00 93.38 193 HIS A N 1
ATOM 1456 C CA . HIS A 1 193 ? 4.392 -2.093 11.214 1.00 93.38 193 HIS A CA 1
ATOM 1457 C C . HIS A 1 193 ? 5.785 -2.604 10.792 1.00 93.38 193 HIS A C 1
ATOM 1459 O O . HIS A 1 193 ? 6.388 -3.356 11.562 1.00 93.38 193 HIS A O 1
ATOM 1465 N N . PRO A 1 194 ? 6.337 -2.168 9.638 1.00 89.44 194 PRO A N 1
ATOM 1466 C CA . PRO A 1 194 ? 7.637 -2.621 9.125 1.00 89.44 194 PRO A CA 1
ATOM 1467 C C . PRO A 1 194 ? 8.779 -2.593 10.155 1.00 89.44 194 PRO A C 1
ATOM 1469 O O . PRO A 1 194 ? 9.545 -3.545 10.251 1.00 89.44 194 PRO A O 1
ATOM 1472 N N . ASP A 1 195 ? 8.845 -1.543 10.980 1.00 89.44 195 ASP A N 1
ATOM 1473 C CA . ASP A 1 195 ? 9.871 -1.383 12.030 1.00 89.44 195 ASP A CA 1
ATOM 1474 C C . ASP A 1 195 ? 9.814 -2.443 13.149 1.00 89.44 195 ASP A C 1
ATOM 1476 O O . ASP A 1 195 ? 10.742 -2.554 13.947 1.00 89.44 195 ASP A O 1
ATOM 1480 N N . TYR A 1 196 ? 8.722 -3.205 13.229 1.00 87.19 196 TYR A N 1
ATOM 1481 C CA . TYR A 1 196 ? 8.473 -4.231 14.243 1.00 87.19 196 TYR A CA 1
ATOM 1482 C C . TYR A 1 196 ? 8.408 -5.641 13.646 1.00 87.19 196 TYR A C 1
ATOM 1484 O O . TYR A 1 196 ? 8.173 -6.605 14.376 1.00 87.19 196 TYR A O 1
ATOM 1492 N N . VAL A 1 197 ? 8.617 -5.787 12.333 1.00 76.00 197 VAL A N 1
ATOM 1493 C CA . VAL A 1 197 ? 8.655 -7.095 11.677 1.00 76.00 197 VAL A CA 1
ATOM 1494 C C . VAL A 1 197 ? 9.950 -7.811 12.087 1.00 76.00 197 VAL A C 1
ATOM 1496 O O . VAL A 1 197 ? 11.039 -7.298 11.821 1.00 76.00 197 VAL A O 1
ATOM 1499 N N . PRO A 1 198 ? 9.876 -8.998 12.722 1.00 65.75 198 PRO A N 1
ATOM 1500 C CA . PRO A 1 198 ? 11.070 -9.768 13.054 1.00 65.75 198 PRO A CA 1
ATOM 1501 C C . PRO A 1 198 ? 11.862 -10.098 11.784 1.00 65.75 198 PRO A C 1
ATOM 1503 O O . PRO A 1 198 ? 11.270 -10.511 10.788 1.00 65.75 198 PRO A O 1
ATOM 1506 N N . GLU A 1 199 ? 13.196 -10.008 11.829 1.00 54.34 199 GLU A N 1
ATOM 1507 C CA . GLU A 1 199 ? 14.085 -10.245 10.671 1.00 54.34 199 GLU A CA 1
ATOM 1508 C C . GLU A 1 199 ? 13.827 -11.579 9.940 1.00 54.34 199 GLU A C 1
ATOM 1510 O O . GLU A 1 199 ? 14.127 -11.720 8.756 1.00 54.34 199 GLU A O 1
ATOM 1515 N N . VAL A 1 200 ? 13.231 -12.559 10.626 1.00 44.09 200 VAL A N 1
ATOM 1516 C CA . VAL A 1 200 ? 12.868 -13.877 10.085 1.00 44.09 200 VAL A CA 1
ATOM 1517 C C . VAL A 1 200 ? 11.817 -13.797 8.964 1.00 44.09 200 VAL A C 1
ATOM 1519 O O . VAL A 1 200 ? 11.801 -14.673 8.100 1.00 44.09 200 VAL A O 1
ATOM 1522 N N . PHE A 1 201 ? 10.989 -12.749 8.930 1.00 45.78 201 PHE A N 1
ATOM 1523 C CA . PHE A 1 201 ? 9.939 -12.555 7.922 1.00 45.78 201 PHE A CA 1
ATOM 1524 C C . PHE A 1 201 ? 10.370 -11.695 6.717 1.00 45.78 201 PHE A C 1
ATOM 1526 O O . PHE A 1 201 ? 9.613 -11.583 5.760 1.00 45.78 201 PHE A O 1
ATOM 1533 N N . ASN A 1 202 ? 11.590 -11.143 6.712 1.00 41.91 202 ASN A N 1
ATOM 1534 C CA . ASN A 1 202 ? 12.141 -10.340 5.605 1.00 41.91 202 ASN A CA 1
ATOM 1535 C C . ASN A 1 202 ? 12.792 -11.192 4.486 1.00 41.91 202 ASN A C 1
ATOM 1537 O O . ASN A 1 202 ? 13.811 -10.786 3.922 1.00 41.91 202 ASN A O 1
ATOM 1541 N N . ARG A 1 203 ? 12.269 -12.391 4.195 1.00 36.72 203 ARG A N 1
ATOM 1542 C CA . ARG A 1 203 ? 12.855 -13.332 3.218 1.00 36.72 203 ARG A CA 1
ATOM 1543 C C . ARG A 1 203 ? 12.092 -13.403 1.906 1.00 36.72 203 ARG A C 1
ATOM 1545 O O . ARG A 1 203 ? 10.867 -13.624 1.964 1.00 36.72 203 ARG A O 1
#

Organism: NCBI:txid103232

Secondary structure (DSSP, 8-state):
--HHHHHHHHHHT--HHHHHHHHHHHHHHHHHHHHHH-TTS-HHHHHHHHHGGGHHHHHHHHHHHHHTT-HHHHHHHHHHHHHHTSPPPP-GGGTTB-GGGTT-HHHHHHHHHHHHTTPPBPEE-SSSEEE--BEEEEPPTTSTTEEEEEPPTTGGG--STT-STTHHHHHHHHTTPEEPPS--TTSPEEEE-GGGS-GGG--